Protein 8B8O (pdb70)

Foldseek 3Di:
DQKDKWQQPPPQQQWAWAAALVRCDALVFIFTVGGHDPGSCVVRPNDRGWGWQAKLPHGRRHGGPVRVVVSVVPSVSIMIMTGDD/DPKDKFQQDPPPDAFWAKDFALVDQDDVVDVDHRFIFIAGGDCPGSCVVRVNDGGWTWQAWQNHGGHRHGPVRVVVSCVPPGSRMIITDND/DPDDDDDDDD/DDDDDD

Secondary structure (DSSP, 8-state):
--EEEEE----S---EEEE--TTS---TTTT--S-EEEEEE-TTSHHHHTT--TT-EEEEETTEE-TTS-HHHHHHHHHS----EEEEE--/--EEEE--------EEEEE-SSS------EEEEEE-SSSHHHHTTPPTT-EEEEETTEE-TT--HHHHHHHHH------EEEE--/--S---EEE-/---EE-

InterPro domains:
  IPR001478 PDZ domain [PF00595] (730-811)
  IPR001478 PDZ domain [PF00595] (868-946)
  IPR001478 PDZ domain [PF00595] (1005-1089)
  IPR001478 PDZ domain [PF00595] (1103-1188)
  IPR001478 PDZ domain [PS50106] (728-815)
  IPR001478 PDZ domain [PS50106] (862-950)
  IPR001478 PDZ domain [PS50106] (1004-1093)
  IPR001478 PDZ domain [PS50106] (1100-1188)
  IPR001478 PDZ domain [SM00228] (736-815)
  IPR001478 PDZ domain [SM00228] (870-950)
  IPR001478 PDZ domain [SM00228] (1012-1093)
  IPR001478 PDZ domain [SM00228] (1109-1192)
  IPR001611 Leucine-rich repeat [PF13855] (36-94)
  IPR001611 Leucine-rich repeat [PF13855] (128-186)
  IPR001611 Leucine-rich repeat [PS51450] (60-81)
  IPR001611 Leucine-rich repeat [PS51450] (152-174)
  IPR001611 Leucine-rich repeat [PS51450] (198-219)
  IPR003591 Leucine-rich repeat, typical subtype [SM00369] (58-80)
  IPR003591 Leucine-rich repeat, typical subtype [SM00369] (81-104)
  IPR003591 Leucine-rich repeat, typical subtype [SM00369] (127-149)

Sequence (192 aa):
GSVEEIRLPRAPLGLSIVGGSDHSSHPPGVFISKVLPRGLAARSGLRVGDRILAVNGQDVRDATHQEAVSALLRPCELSLLVRRDGSVEEIRLPAGGPLGLSIVGGSDHSSHPFGVQEPGVFISKVLPRGLAARSGLRVGDRILAVNGQDVRDATHQEAVSALLRPCELSLLVRRDTSRQATESTVATESTV

B-factor: mean 100.66, std 25.25, range [50.41, 242.59]

GO terms:
  GO:0035591 signaling adaptor activity (F, IDA)
  GO:0042734 presynaptic membrane (C, IDA)
  GO:0045211 postsynaptic membrane (C, IDA)
  GO:0005886 plasma membrane (C, IDA)
  GO:0005911 cell-cell junction (C, IDA)
  GO:0005912 adherens junction (C, IDA)
  GO:0031252 cell leading edge (C, IDA)
  GO:0045930 negative regulation of mitotic cell cycle (P, IDA)
  GO:0008283 cell population proliferation (P, IDA)
  GO:0070161 anchoring junction (C, EXP)
  GO:0098609 cell-cell adhesion (P, IGI)
  GO:0001843 neural tube closure (P, IMP)
  GO:0001921 positive regulation of receptor recycling (P, IMP)
  GO:0035089 establishment of apical/basal cell polarity (P, IMP)
  GO:0043065 positive regulation of apoptotic process (P, IMP)
  GO:0016477 cell migration (P, IMP)
  GO:0030859 polarized epithelial cell differentiation (P, IMP)
  GO:0050918 positive chemotaxis (P, IMP)
  GO:0060561 apoptotic process involved in morphogenesis (P, IMP)
  GO:0090630 activation of GTPase activity (P, IMP)

Structure (mmCIF, N/CA/C/O backbone):
data_8B8O
#
_entry.id   8B8O
#
_cell.length_a   64.091
_cell.length_b   90.992
_cell.length_c   36.356
_cell.angle_alpha   90.000
_cell.angle_beta   91.930
_cell.angle_gamma   90.000
#
_symmetry.space_group_name_H-M   'C 1 2 1'
#
loop_
_entity.id
_entity.type
_entity.pdbx_description
1 polymer 'Protein scribble homolog'
2 polymer 'Protein E6'
3 non-polymer 1,2-ETHANEDIOL
4 water water
#
loop_
_atom_site.group_PDB
_atom_site.id
_atom_site.type_symbol
_atom_site.label_atom_id
_atom_site.label_alt_id
_atom_site.label_comp_id
_atom_site.label_asym_id
_atom_site.label_entity_id
_atom_site.label_seq_id
_atom_site.pdbx_PDB_ins_code
_atom_site.Cartn_x
_atom_site.Cartn_y
_atom_site.Cartn_z
_atom_site.occupancy
_atom_site.B_iso_or_equiv
_atom_site.auth_seq_id
_atom_site.auth_comp_id
_atom_site.auth_asym_id
_atom_site.auth_atom_id
_atom_site.pdbx_PDB_model_num
ATOM 1 N N . GLY A 1 4 ? 33.17997 -24.47398 14.80822 1.000 102.68550 1000 GLY B N 1
ATOM 2 C CA . GLY A 1 4 ? 34.32678 -24.24504 13.94850 1.000 97.51942 1000 GLY B CA 1
ATOM 3 C C . GLY A 1 4 ? 34.22257 -22.95520 13.15895 1.000 97.10653 1000 GLY B C 1
ATOM 4 O O . GLY A 1 4 ? 33.26601 -22.19403 13.32015 1.000 90.54702 1000 GLY B O 1
ATOM 8 N N . SER A 1 5 ? 35.22106 -22.70288 12.30742 1.000 86.60072 1001 SER B N 1
ATOM 9 C CA . SER A 1 5 ? 35.17419 -21.53256 11.43743 1.000 84.92038 1001 SER B CA 1
ATOM 10 C C . SER A 1 5 ? 33.84623 -21.45489 10.69781 1.000 72.25441 1001 SER B C 1
ATOM 11 O O . SER A 1 5 ? 33.39474 -20.36273 10.33515 1.000 85.21745 1001 SER B O 1
ATOM 19 N N . VAL A 1 6 ? 33.21077 -22.59978 10.46822 1.000 69.63311 1002 VAL B N 1
ATOM 20 C CA . VAL A 1 6 ? 31.88562 -22.67937 9.86594 1.000 77.12299 1002 VAL B CA 1
ATOM 21 C C . VAL A 1 6 ? 31.12199 -23.78557 10.58021 1.000 78.50475 1002 VAL B C 1
ATOM 22 O O . VAL A 1 6 ? 31.66670 -24.86661 10.82686 1.000 75.06377 1002 VAL B O 1
ATOM 35 N N . GLU A 1 7 ? 29.86258 -23.51646 10.91947 1.000 75.49784 1003 GLU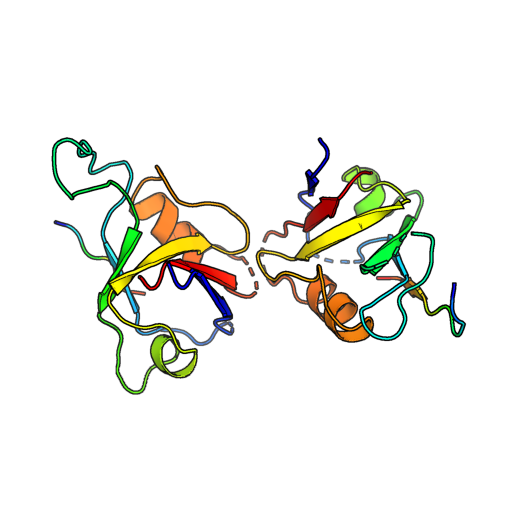 B N 1
ATOM 36 C CA . GLU A 1 7 ? 29.08162 -24.43739 11.73147 1.000 80.03983 1003 GLU B CA 1
ATOM 37 C C . GLU A 1 7 ? 27.65614 -24.51083 11.20613 1.000 78.20296 1003 GLU B C 1
ATOM 38 O O . GLU A 1 7 ? 27.20844 -23.65750 10.43582 1.000 66.71624 1003 GLU B O 1
ATOM 50 N N . GLU A 1 8 ? 26.94254 -25.54377 11.65206 1.000 74.50577 1004 GLU B N 1
ATOM 51 C CA . GLU A 1 8 ? 25.55142 -25.77249 11.29106 1.000 66.61222 1004 GLU B CA 1
ATOM 52 C C . GLU A 1 8 ? 24.66585 -25.64092 12.52247 1.000 65.31698 1004 GLU B C 1
ATOM 53 O O . GLU A 1 8 ? 25.00705 -26.13341 13.60272 1.000 67.42669 1004 GLU B O 1
ATOM 65 N N . ILE A 1 9 ? 23.52735 -24.97599 12.34983 1.000 68.13300 1005 ILE B N 1
ATOM 66 C CA . ILE A 1 9 ? 22.54229 -24.78754 13.40623 1.000 73.55569 1005 ILE B CA 1
ATOM 67 C C . ILE A 1 9 ? 21.20959 -25.32591 12.90624 1.000 76.45989 1005 ILE B C 1
ATOM 68 O O . ILE A 1 9 ? 20.76360 -24.97066 11.80848 1.000 73.60773 1005 ILE B O 1
ATOM 84 N N . ARG A 1 10 ? 20.57497 -26.17347 13.71312 1.000 87.14714 1006 ARG B N 1
ATOM 85 C CA . ARG A 1 10 ? 19.32109 -26.82915 13.34523 1.000 83.00034 1006 ARG B CA 1
ATOM 86 C C . ARG A 1 10 ? 18.19985 -26.10780 14.08408 1.000 83.73837 1006 ARG B C 1
ATOM 87 O O . ARG A 1 10 ? 17.87182 -26.43233 15.22660 1.000 83.46632 1006 ARG B O 1
ATOM 108 N N . LEU A 1 11 ? 17.62117 -25.10856 13.43242 1.000 91.66111 1007 LEU B N 1
ATOM 109 C CA . LEU A 1 11 ? 16.48665 -24.41215 14.02443 1.000 84.67456 1007 LEU B CA 1
ATOM 110 C C . LEU A 1 11 ? 15.21106 -25.22625 13.83837 1.000 86.47669 1007 LEU B C 1
ATOM 111 O O . LEU A 1 11 ? 14.95969 -25.72723 12.73381 1.000 90.70196 1007 LEU B O 1
ATOM 127 N N . PRO A 1 12 ? 14.38268 -25.38197 14.87265 1.000 92.28954 1008 PRO B N 1
ATOM 128 C CA . PRO A 1 12 ? 13.08755 -26.07159 14.66815 1.000 89.08594 1008 PRO B CA 1
ATOM 129 C C . PRO A 1 12 ? 12.05154 -25.17483 13.99090 1.000 95.01756 1008 PRO B C 1
ATOM 130 O O . PRO A 1 12 ? 11.16900 -24.57894 14.60924 1.000 102.70005 1008 PRO B O 1
ATOM 141 N N . ARG A 1 13 ? 12.16050 -25.07165 12.66858 1.000 84.92132 1009 ARG B N 1
ATOM 142 C CA . ARG A 1 13 ? 11.24971 -24.22918 11.90355 1.000 85.90297 1009 ARG B CA 1
ATOM 143 C C . ARG A 1 13 ? 9.81293 -24.70869 12.06271 1.000 99.21687 1009 ARG B C 1
ATOM 144 O O . ARG A 1 13 ? 9.50387 -25.87577 11.80653 1.000 109.98488 1009 ARG B O 1
ATOM 165 N N . ALA A 1 14 ? 8.93527 -23.79407 12.47029 1.000 89.66273 1010 ALA B N 1
ATOM 166 C CA . ALA A 1 14 ? 7.50047 -24.05881 12.57425 1.000 100.95282 1010 ALA B CA 1
ATOM 167 C C . ALA A 1 14 ? 6.80854 -22.90279 13.29442 1.000 115.68987 1010 ALA B C 1
ATOM 168 O O . ALA A 1 14 ? 5.99180 -22.18913 12.71140 1.000 107.68040 1010 ALA B O 1
ATOM 175 N N . PRO A 1 17 ? 8.11617 -17.97480 14.33933 1.000 82.31318 1013 PRO B N 1
ATOM 176 C CA . PRO A 1 17 ? 9.10497 -16.93563 14.64708 1.000 84.65504 1013 PRO B CA 1
ATOM 177 C C . PRO A 1 17 ? 10.49054 -17.50386 14.92029 1.000 88.28253 1013 PRO B C 1
ATOM 178 O O . PRO A 1 17 ? 10.61221 -18.58915 15.48920 1.000 106.15808 1013 PRO B O 1
ATOM 189 N N . LEU A 1 18 ? 11.52562 -16.77037 14.50623 1.000 84.08078 1014 LEU B N 1
ATOM 190 C CA . LEU A 1 18 ? 12.90061 -17.21520 14.66706 1.000 79.81504 1014 LEU B CA 1
ATOM 191 C C . LEU A 1 18 ? 13.65624 -16.49286 15.77371 1.000 84.72210 1014 LEU B C 1
ATOM 192 O O . LEU A 1 18 ? 14.67502 -17.01387 16.23699 1.000 87.58286 1014 LEU B O 1
ATOM 208 N N . GLY A 1 19 ? 13.20258 -15.31279 16.19486 1.000 88.05285 1015 GLY B N 1
ATOM 209 C CA . GLY A 1 19 ? 13.82826 -14.60380 17.29640 1.000 81.94836 1015 GLY B CA 1
ATOM 210 C C . GLY A 1 19 ? 15.26805 -14.22713 17.02032 1.000 83.92625 1015 GLY B C 1
ATOM 211 O O . GLY A 1 19 ? 16.14816 -14.43890 17.86170 1.000 81.43139 1015 GLY B O 1
ATOM 215 N N . LEU A 1 20 ? 15.51993 -13.66355 15.84293 1.000 78.02123 1016 LEU B N 1
ATOM 216 C CA . LEU A 1 20 ? 16.85765 -13.22895 15.47611 1.000 75.21638 1016 LEU B CA 1
ATOM 217 C C . LEU A 1 20 ? 16.75812 -12.02326 14.55595 1.000 79.87834 1016 LEU B C 1
ATOM 218 O O . LEU A 1 20 ? 15.72749 -11.78045 13.92209 1.000 68.79053 1016 LEU B O 1
ATOM 234 N N . SER A 1 21 ? 17.85254 -11.27000 14.48680 1.000 78.10171 1017 SER B N 1
ATOM 235 C CA . SER A 1 21 ? 17.94322 -10.10312 13.62367 1.000 78.53306 1017 SER B CA 1
ATOM 236 C C . SER A 1 21 ? 19.23125 -10.18518 12.82127 1.000 67.58456 1017 SER B C 1
ATOM 237 O O . SER A 1 21 ? 20.27512 -10.59749 13.33833 1.000 57.59089 1017 SER B O 1
ATOM 245 N N . ILE A 1 22 ? 19.14999 -9.77321 11.56070 1.000 71.01357 1018 ILE B N 1
ATOM 246 C CA . ILE A 1 22 ? 20.26276 -9.85960 10.62910 1.000 83.81655 1018 ILE B CA 1
ATOM 247 C C . ILE A 1 22 ? 20.53002 -8.47975 10.04843 1.000 80.94817 1018 ILE B C 1
ATOM 248 O O . ILE A 1 22 ? 19.63232 -7.63643 9.95923 1.000 74.34741 1018 ILE B O 1
ATOM 264 N N . VAL A 1 23 ? 21.77682 -8.26002 9.63918 1.000 81.37279 1019 VAL B N 1
ATOM 265 C CA . VAL A 1 23 ? 22.20804 -6.98854 9.06676 1.000 84.24518 1019 VAL B CA 1
ATOM 266 C C . VAL A 1 23 ? 23.28016 -7.28447 8.02872 1.000 86.61306 1019 VAL B C 1
ATOM 267 O O . VAL A 1 23 ? 24.15348 -8.12945 8.24735 1.000 92.28640 1019 VAL B O 1
ATOM 280 N N . GLY A 1 24 ? 23.21220 -6.59072 6.89955 1.000 85.53660 1020 GLY B N 1
ATOM 281 C CA . GLY A 1 24 ? 24.19719 -6.72781 5.84749 1.000 96.64425 1020 GLY B CA 1
ATOM 282 C C . GLY A 1 24 ? 23.57299 -7.21285 4.55656 1.000 104.83481 1020 GLY B C 1
ATOM 283 O O . GLY A 1 24 ? 22.35087 -7.32269 4.42043 1.000 104.00114 1020 GLY B O 1
ATOM 287 N N . GLY A 1 25 ? 24.43316 -7.48858 3.59440 1.000 105.13478 1021 GLY B N 1
ATOM 288 C CA . GLY A 1 25 ? 24.00295 -7.95719 2.29255 1.000 105.61787 1021 GLY B CA 1
ATOM 289 C C . GLY A 1 25 ? 25.02365 -7.57874 1.24108 1.000 107.80271 1021 GLY B C 1
ATOM 290 O O . GLY A 1 25 ? 26.00079 -6.88522 1.50746 1.000 105.69457 1021 GLY B O 1
ATOM 294 N N . SER A 1 26 ? 24.76926 -8.05404 0.02148 1.000 104.78242 1022 SER B N 1
ATOM 295 C CA . SER A 1 26 ? 25.68959 -7.76223 -1.06962 1.000 102.18326 1022 SER B CA 1
ATOM 296 C C . SER A 1 26 ? 25.63982 -6.29381 -1.46491 1.000 113.77062 1022 SER B C 1
ATOM 297 O O . SER A 1 26 ? 26.66510 -5.72472 -1.85727 1.000 115.46596 1022 SER B O 1
ATOM 305 N N . ASP A 1 27 ? 24.46661 -5.66827 -1.37431 1.000 112.77190 1023 ASP B N 1
ATOM 306 C CA . ASP A 1 27 ? 24.32106 -4.24571 -1.65261 1.000 105.34074 1023 ASP B CA 1
ATOM 307 C C . ASP A 1 27 ? 24.39629 -3.37014 -0.40898 1.000 116.37396 1023 ASP B C 1
ATOM 308 O O . ASP A 1 27 ? 24.84355 -2.22188 -0.50349 1.000 114.83646 1023 ASP B O 1
ATOM 317 N N . HIS A 1 28 ? 23.96955 -3.87647 0.74852 1.000 120.59441 1024 HIS B N 1
ATOM 318 C CA . HIS A 1 28 ? 24.03258 -3.14621 2.00965 1.000 113.61843 1024 HIS B CA 1
ATOM 319 C C . HIS A 1 28 ? 25.03875 -3.76026 2.97797 1.000 121.33113 1024 HIS B C 1
ATOM 320 O O . HIS A 1 28 ? 24.80223 -3.81222 4.18727 1.000 118.18146 1024 HIS B O 1
ATOM 334 N N . SER A 1 29 ? 26.19654 -4.17871 2.47221 1.000 123.36219 1025 SER B N 1
ATOM 335 C CA . SER A 1 29 ? 27.16180 -4.86226 3.32226 1.000 117.35907 1025 SER B CA 1
ATOM 336 C C . SER A 1 29 ? 27.63411 -3.89320 4.39743 1.000 124.46917 1025 SER B C 1
ATOM 337 O O . SER A 1 29 ? 28.18318 -2.82934 4.09412 1.000 129.37535 1025 SER B O 1
ATOM 345 N N . SER A 1 30 ? 27.40100 -4.25900 5.65244 1.000 118.39897 1026 SER B N 1
ATOM 346 C CA . SER A 1 30 ? 27.76526 -3.45627 6.80728 1.000 112.61509 1026 SER B CA 1
ATOM 347 C C . SER A 1 30 ? 28.49725 -4.33036 7.81472 1.000 99.13337 1026 SER B C 1
ATOM 348 O O . SER A 1 30 ? 28.63511 -5.54417 7.64412 1.000 97.70608 1026 SER B O 1
ATOM 356 N N . HIS A 1 31 ? 28.96406 -3.69693 8.88056 1.000 118.26600 1027 HIS B N 1
ATOM 357 C CA . HIS A 1 31 ? 29.70496 -4.39062 9.91693 1.000 126.35933 1027 HIS B CA 1
ATOM 358 C C . HIS A 1 31 ? 28.74010 -5.11057 10.85031 1.000 118.14909 1027 HIS B C 1
ATOM 359 O O . HIS A 1 31 ? 27.57107 -4.73518 10.96341 1.000 120.40240 1027 HIS B O 1
ATOM 373 N N . PRO A 1 32 ? 29.20272 -6.17308 11.53285 1.000 124.42080 1028 PRO B N 1
ATOM 374 C CA . PRO A 1 32 ? 28.30652 -6.87613 12.45863 1.000 125.82503 1028 PRO B CA 1
ATOM 375 C C . PRO A 1 32 ? 28.13744 -6.14941 13.79030 1.000 140.46973 1028 PRO B C 1
ATOM 376 O O . PRO A 1 32 ? 29.13348 -5.82082 14.43360 1.000 143.53704 1028 PRO B O 1
ATOM 387 N N . PRO A 1 38 ? 32.07119 -9.65388 3.83075 1.000 92.20215 1034 PRO B N 1
ATOM 388 C CA . PRO A 1 38 ? 30.96118 -8.86721 3.27781 1.000 114.24004 1034 PRO B CA 1
ATOM 389 C C . PRO A 1 38 ? 29.73869 -9.72641 2.98163 1.000 111.07181 1034 PRO B C 1
ATOM 390 O O . PRO A 1 38 ? 29.26949 -9.81374 1.84573 1.000 105.28576 1034 PRO B O 1
ATOM 401 N N . GLY A 1 39 ? 29.23197 -10.36521 4.03777 1.000 110.08963 1035 GLY B N 1
ATOM 402 C CA . GLY A 1 39 ? 28.04515 -11.16043 3.99535 1.000 109.43273 1035 GLY B CA 1
ATOM 403 C C . GLY A 1 39 ? 26.89649 -10.54444 4.75914 1.000 104.86338 1035 GLY B C 1
ATOM 404 O O . GLY A 1 39 ? 26.89940 -9.34291 5.09252 1.000 93.95246 1035 GLY B O 1
ATOM 408 N N . VAL A 1 40 ? 25.88707 -11.35426 5.03340 1.000 104.65252 1036 VAL B N 1
ATOM 409 C CA . VAL A 1 40 ? 24.72127 -10.94338 5.79654 1.000 95.36019 1036 VAL B CA 1
ATOM 410 C C . VAL A 1 40 ? 24.94885 -11.48802 7.19978 1.000 84.52188 1036 VAL B C 1
ATOM 411 O O . VAL A 1 40 ? 25.04927 -12.70739 7.38654 1.000 68.59747 1036 VAL B O 1
ATOM 424 N N . PHE A 1 41 ? 25.02607 -10.59747 8.18653 1.000 87.87141 1037 PHE B N 1
ATOM 425 C CA . PHE A 1 41 ? 25.46913 -10.95760 9.52366 1.000 80.12030 1037 PHE B CA 1
ATOM 426 C C . PHE A 1 41 ? 24.33315 -10.90064 10.53465 1.000 71.17241 1037 PHE B C 1
ATOM 427 O O . PHE A 1 41 ? 23.39612 -10.10971 10.40269 1.000 77.62466 1037 PHE B O 1
ATOM 444 N N . ILE A 1 42 ? 24.43991 -11.75095 11.55570 1.000 71.32121 1038 ILE B N 1
ATOM 445 C CA . ILE A 1 42 ? 23.48702 -11.74752 12.65950 1.000 71.29176 1038 ILE B CA 1
ATOM 446 C C . ILE A 1 42 ? 23.78005 -10.53664 13.53526 1.000 62.78806 1038 ILE B C 1
ATOM 447 O O . ILE A 1 42 ? 24.88812 -10.39350 14.06501 1.000 61.79244 1038 ILE B O 1
ATOM 463 N N . SER A 1 43 ? 22.78544 -9.66520 13.70112 1.000 75.09297 1039 SER B N 1
ATOM 464 C CA . SER A 1 43 ? 22.94877 -8.44801 14.48911 1.000 69.35904 1039 SER B CA 1
ATOM 465 C C . SER A 1 43 ? 22.44336 -8.59431 15.91600 1.000 69.72338 1039 SER B C 1
ATOM 466 O O . SER A 1 43 ? 23.11864 -8.16278 16.85583 1.000 61.97376 1039 SER B O 1
ATOM 474 N N . LYS A 1 44 ? 21.27038 -9.20024 16.09426 1.000 61.96165 1040 LYS B N 1
ATOM 475 C CA . LYS A 1 44 ? 20.67192 -9.38347 17.40547 1.000 70.83648 1040 LYS B CA 1
ATOM 476 C C . LYS A 1 44 ? 20.03922 -10.76518 17.47858 1.000 66.89442 1040 LYS B C 1
ATOM 477 O O . LYS A 1 44 ? 19.72161 -11.38007 16.45687 1.000 63.32022 1040 LYS B O 1
ATOM 496 N N . VAL A 1 45 ? 19.84669 -11.24321 18.70769 1.000 74.03296 1041 VAL B N 1
ATOM 497 C CA . VAL A 1 45 ? 19.17750 -12.51545 18.95898 1.000 75.48401 1041 VAL B CA 1
ATOM 498 C C . VAL A 1 45 ? 18.32399 -12.34772 20.20904 1.000 72.91469 1041 VAL B C 1
ATOM 499 O O . VAL A 1 45 ? 18.85600 -12.12787 21.30315 1.000 74.59997 1041 VAL B O 1
ATOM 512 N N . LEU A 1 46 ? 17.00482 -12.46421 20.04997 1.000 74.29481 1042 LEU B N 1
ATOM 513 C CA . LEU A 1 46 ? 16.05423 -12.34049 21.14721 1.000 68.04951 1042 LEU B CA 1
ATOM 514 C C . LEU A 1 46 ? 16.41473 -13.26563 22.30133 1.000 73.44522 1042 LEU B C 1
ATOM 515 O O . LEU A 1 46 ? 17.04306 -14.31075 22.09442 1.000 85.34488 1042 LEU B O 1
ATOM 531 N N . PRO A 1 47 ? 16.03926 -12.90618 23.53160 1.000 92.21233 1043 PRO B N 1
ATOM 532 C CA . PRO A 1 47 ? 16.46741 -13.71441 24.68735 1.000 86.31572 1043 PRO B CA 1
ATOM 533 C C . PRO A 1 47 ? 15.90502 -15.12303 24.67566 1.000 75.09326 1043 PRO B C 1
ATOM 534 O O . PRO A 1 47 ? 16.66649 -16.09318 24.78049 1.000 92.75571 1043 PRO B O 1
ATOM 545 N N . ARG A 1 48 ? 14.58800 -15.26630 24.55554 1.000 79.23435 1044 ARG B N 1
ATOM 546 C CA . ARG A 1 48 ? 13.95280 -16.57484 24.52166 1.000 89.62737 1044 ARG B CA 1
ATOM 547 C C . ARG A 1 48 ? 13.69628 -17.06259 23.10456 1.000 92.12083 1044 ARG B C 1
ATOM 548 O O . ARG A 1 48 ? 13.12906 -18.14554 22.93074 1.000 70.85806 1044 ARG B O 1
ATOM 569 N N . GLY A 1 49 ? 14.11270 -16.30284 22.09416 1.000 95.91988 1045 GLY B N 1
ATOM 570 C CA . GLY A 1 49 ? 13.80601 -16.68513 20.73040 1.000 86.40896 1045 GLY B CA 1
ATOM 571 C C . GLY A 1 49 ? 14.35666 -18.05516 20.39717 1.000 88.11880 1045 GLY B C 1
ATOM 572 O O . GLY A 1 49 ? 15.32904 -18.52802 20.99122 1.000 85.33801 1045 GLY B O 1
ATOM 576 N N . LEU A 1 50 ? 13.70536 -18.71142 19.43625 1.000 90.68604 1046 LEU B N 1
ATOM 577 C CA . LEU A 1 50 ? 14.16471 -20.02173 18.99368 1.000 69.72091 1046 LEU B CA 1
ATOM 578 C C . LEU A 1 50 ? 15.64284 -19.97703 18.62950 1.000 73.30355 1046 LEU B C 1
ATOM 579 O O . LEU A 1 50 ? 16.40112 -20.90063 18.94576 1.000 91.43248 1046 LEU B O 1
ATOM 595 N N . ALA A 1 51 ? 16.06816 -18.90111 17.96417 1.000 85.33699 1047 ALA B N 1
ATOM 596 C CA . ALA A 1 51 ? 17.45947 -18.77882 17.54242 1.000 80.52388 1047 ALA B CA 1
ATOM 597 C C . ALA A 1 51 ? 18.41429 -18.83883 18.72738 1.000 71.08994 1047 ALA B C 1
ATOM 598 O O . ALA A 1 51 ? 19.49493 -19.43223 18.62989 1.000 73.16948 1047 ALA B O 1
ATOM 605 N N . ALA A 1 52 ? 18.04701 -18.21889 19.85020 1.000 64.11307 1048 ALA B N 1
ATOM 606 C CA . ALA A 1 52 ? 18.92829 -18.24746 21.01235 1.000 63.22471 1048 ALA B CA 1
ATOM 607 C C . ALA A 1 52 ? 19.00147 -19.64799 21.61078 1.000 65.54342 1048 ALA B C 1
ATOM 608 O O . ALA A 1 52 ? 20.08369 -20.10949 21.99310 1.000 66.13397 1048 ALA B O 1
ATOM 615 N N . ARG A 1 53 ? 17.86043 -20.33414 21.71668 1.000 82.70170 1049 ARG B N 1
ATOM 616 C CA . ARG A 1 53 ? 17.87922 -21.71401 22.18551 1.000 78.20221 1049 ARG B CA 1
ATOM 617 C C . ARG A 1 53 ? 18.74983 -22.60430 21.30804 1.000 69.43264 1049 ARG B C 1
ATOM 618 O O . ARG A 1 53 ? 19.38868 -23.53904 21.80828 1.000 73.53226 1049 ARG B O 1
ATOM 639 N N . SER A 1 54 ? 18.79302 -22.33186 20.00812 1.000 64.16715 1050 SER B N 1
ATOM 640 C CA . SER A 1 54 ? 19.52457 -23.16853 19.06869 1.000 68.99818 1050 SER B CA 1
ATOM 641 C C . SER A 1 54 ? 21.00675 -22.83098 18.97269 1.000 71.06536 1050 SER B C 1
ATOM 642 O O . SER A 1 54 ? 21.69780 -23.41252 18.12899 1.000 75.21499 1050 SER B O 1
ATOM 650 N N . GLY A 1 55 ? 21.51569 -21.92447 19.80060 1.000 73.69874 1051 GLY B N 1
ATOM 651 C CA . GLY A 1 55 ? 22.93790 -21.65438 19.82902 1.000 95.12767 1051 GLY B CA 1
ATOM 652 C C . GLY A 1 55 ? 23.44469 -20.65071 18.81859 1.000 75.45667 1051 GLY B C 1
ATOM 653 O O . GLY A 1 55 ? 24.66539 -20.49951 18.68388 1.000 76.57378 1051 GLY B O 1
ATOM 657 N N . LEU A 1 56 ? 22.55967 -19.96739 18.09903 1.000 88.96279 1052 LEU B N 1
ATOM 658 C CA . LEU A 1 56 ? 22.98804 -18.99332 17.09998 1.000 98.09416 1052 LEU B CA 1
ATOM 659 C C . LEU A 1 56 ? 23.53564 -17.75495 17.80591 1.000 72.93399 1052 LEU B C 1
ATOM 660 O O . LEU A 1 56 ? 22.84780 -17.15212 18.63625 1.000 75.08277 1052 LEU B O 1
ATOM 676 N N . ARG A 1 57 ? 24.76947 -17.37650 17.47778 1.000 73.63300 1053 ARG B N 1
ATOM 677 C CA . ARG A 1 57 ? 25.47723 -16.31824 18.17932 1.000 69.12545 1053 ARG B CA 1
ATOM 678 C C . ARG A 1 57 ? 25.49107 -15.02996 17.36652 1.000 68.57628 1053 ARG B C 1
ATOM 679 O O . ARG A 1 57 ? 25.44432 -15.04789 16.13439 1.000 69.03011 1053 ARG B O 1
ATOM 700 N N . VAL A 1 58 ? 25.55853 -13.90314 18.07747 1.000 80.93399 1054 VAL B N 1
ATOM 701 C CA . VAL A 1 58 ? 25.71301 -12.61651 17.41609 1.000 68.66143 1054 VAL B CA 1
ATOM 702 C C . VAL A 1 58 ? 27.07410 -12.57009 16.73208 1.000 67.65516 1054 VAL B C 1
ATOM 703 O O . VAL A 1 58 ? 28.06455 -13.13122 17.22159 1.000 79.81780 1054 VAL B O 1
ATOM 716 N N . GLY A 1 59 ? 27.12759 -11.89720 15.58668 1.000 54.27962 1055 GLY B N 1
ATOM 717 C CA . GLY A 1 59 ? 28.33749 -11.82779 14.80318 1.000 60.84008 1055 GLY B CA 1
ATOM 718 C C . GLY A 1 59 ? 28.50954 -12.96418 13.82133 1.000 79.26945 1055 GLY B C 1
ATOM 719 O O . GLY A 1 59 ? 29.36797 -12.87378 12.93351 1.000 85.43987 1055 GLY B O 1
ATOM 723 N N . ASP A 1 60 ? 27.73237 -14.03436 13.95932 1.000 88.18106 1056 ASP B N 1
ATOM 724 C CA . ASP A 1 60 ? 27.79170 -15.13613 13.01074 1.000 76.86970 1056 ASP B CA 1
ATOM 725 C C . ASP A 1 60 ? 27.30563 -14.65809 11.65071 1.000 61.78512 1056 ASP B C 1
ATOM 726 O O . ASP A 1 60 ? 26.21870 -14.08314 11.54235 1.000 66.31503 1056 ASP B O 1
ATOM 735 N N . ARG A 1 61 ? 28.10068 -14.88900 10.60833 1.000 65.88971 1057 ARG B N 1
ATOM 736 C CA . ARG A 1 61 ? 27.67792 -14.55244 9.25354 1.000 77.33119 1057 ARG B CA 1
ATOM 737 C C . ARG A 1 61 ? 26.92018 -15.73784 8.67705 1.000 75.43442 1057 ARG B C 1
ATOM 738 O O . ARG A 1 61 ? 27.49916 -16.80739 8.45506 1.000 79.09293 1057 ARG B O 1
ATOM 759 N N . ILE A 1 62 ? 25.62645 -15.54626 8.43157 1.000 58.90052 1058 ILE B N 1
ATOM 760 C CA . ILE A 1 62 ? 24.84002 -16.58784 7.79473 1.000 50.75303 1058 ILE B CA 1
ATOM 761 C C . ILE A 1 62 ? 25.45859 -16.90783 6.44391 1.000 85.45897 1058 ILE B C 1
ATOM 762 O O . ILE A 1 62 ? 25.70116 -16.01350 5.62231 1.000 72.72832 1058 ILE B O 1
ATOM 778 N N . LEU A 1 63 ? 25.71207 -18.19305 6.20503 1.000 100.98933 1059 LEU B N 1
ATOM 779 C CA . LEU A 1 63 ? 26.28077 -18.65156 4.94580 1.000 75.21932 1059 LEU B CA 1
ATOM 780 C C . LEU A 1 63 ? 25.24933 -19.26463 4.01186 1.000 65.29261 1059 LEU B C 1
ATOM 781 O O . LEU A 1 63 ? 25.26284 -18.97519 2.81326 1.000 73.03093 1059 LEU B O 1
ATOM 797 N N . ALA A 1 64 ? 24.34641 -20.09361 4.52875 1.000 82.42619 1060 ALA B N 1
ATOM 798 C CA . ALA A 1 64 ? 23.37233 -20.77041 3.68541 1.000 82.37069 1060 ALA B CA 1
ATOM 799 C C . ALA A 1 64 ? 22.12668 -21.08406 4.49899 1.000 70.56460 1060 ALA B C 1
ATOM 800 O O . ALA A 1 64 ? 22.17439 -21.19937 5.72646 1.000 63.46101 1060 ALA B O 1
ATOM 807 N N . VAL A 1 65 ? 21.00528 -21.22095 3.79456 1.000 55.43637 1061 VAL B N 1
ATOM 808 C CA . VAL A 1 65 ? 19.71087 -21.50643 4.40422 1.000 64.90933 1061 VAL B CA 1
ATOM 809 C C . VAL A 1 65 ? 19.17508 -22.75277 3.70935 1.000 62.60532 1061 VAL B C 1
ATOM 810 O O . VAL A 1 65 ? 18.67319 -22.67156 2.58260 1.000 54.20708 1061 VAL B O 1
ATOM 823 N N . ASN A 1 66 ? 19.26810 -23.90817 4.37786 1.000 71.54641 1062 ASN B N 1
ATOM 824 C CA . ASN A 1 66 ? 18.75675 -25.16311 3.82040 1.000 72.47297 1062 ASN B CA 1
ATOM 825 C C . ASN A 1 66 ? 19.34017 -25.43711 2.43758 1.000 66.41992 1062 ASN B C 1
ATOM 826 O O . ASN A 1 66 ? 18.64130 -25.85313 1.51120 1.000 67.87088 1062 ASN B O 1
ATOM 837 N N . GLY A 1 67 ? 20.64141 -25.20099 2.29860 1.000 51.88074 1063 GLY B N 1
ATOM 838 C CA . GLY A 1 67 ? 21.35208 -25.47312 1.07616 1.000 51.39639 1063 GLY B CA 1
ATOM 839 C C . GLY A 1 67 ? 21.49777 -24.28965 0.14528 1.000 54.68793 1063 GLY B C 1
ATOM 840 O O . GLY A 1 67 ? 22.38497 -24.30697 -0.71577 1.000 50.41088 1063 GLY B O 1
ATOM 844 N N . GLN A 1 68 ? 20.67020 -23.26048 0.29602 1.000 69.52728 1064 GLN B N 1
ATOM 845 C CA . GLN A 1 68 ? 20.73816 -22.09830 -0.57911 1.000 74.38061 1064 GLN B CA 1
ATOM 846 C C . GLN A 1 68 ? 21.76449 -21.13226 -0.00198 1.000 76.57935 1064 GLN B C 1
ATOM 847 O O . GLN A 1 68 ? 21.59006 -20.62181 1.11035 1.000 80.37084 1064 GLN B O 1
ATOM 861 N N . ASP A 1 69 ? 22.83210 -20.88958 -0.75663 1.000 72.18315 1065 ASP B N 1
ATOM 862 C CA . ASP A 1 69 ? 23.90916 -20.03861 -0.27566 1.000 81.58607 1065 ASP B CA 1
ATOM 863 C C . ASP A 1 69 ? 23.49096 -18.57320 -0.26822 1.000 88.40737 1065 ASP B C 1
ATOM 864 O O . ASP A 1 69 ? 22.79232 -18.10093 -1.16944 1.000 76.09655 1065 ASP B O 1
ATOM 873 N N . VAL A 1 70 ? 23.91471 -17.86095 0.77508 1.000 87.63146 1066 VAL B N 1
ATOM 874 C CA . VAL A 1 70 ? 23.63543 -16.43936 0.95125 1.000 86.55815 1066 VAL B CA 1
ATOM 875 C C . VAL A 1 70 ? 24.94479 -15.68480 1.15948 1.000 92.18164 1066 VAL B C 1
ATOM 876 O O . VAL A 1 70 ? 24.94020 -14.48317 1.45319 1.000 99.95552 1066 VAL B O 1
ATOM 889 N N . ARG A 1 71 ? 26.07293 -16.37780 1.00860 1.000 86.85040 1067 ARG B N 1
ATOM 890 C CA . ARG A 1 71 ? 27.38596 -15.76785 1.18334 1.000 99.14059 1067 ARG B CA 1
ATOM 891 C C . ARG A 1 71 ? 27.58036 -14.53112 0.31183 1.000 106.42769 1067 ARG B C 1
ATOM 892 O O . ARG A 1 71 ? 28.51493 -13.75965 0.53439 1.000 114.06981 1067 ARG B O 1
ATOM 913 N N . ASP A 1 72 ? 26.69903 -14.33138 -0.67611 1.000 97.77077 1068 ASP B N 1
ATOM 914 C CA . ASP A 1 72 ? 26.74506 -13.19392 -1.59645 1.000 105.64592 1068 ASP B CA 1
ATOM 915 C C . ASP A 1 72 ? 25.31909 -12.97568 -2.11397 1.000 105.85530 1068 ASP B C 1
ATOM 916 O O . ASP A 1 72 ? 25.01808 -13.14165 -3.29486 1.000 111.07730 1068 ASP B O 1
ATOM 925 N N . ALA A 1 73 ? 24.41960 -12.59638 -1.20394 1.000 97.81746 1069 ALA B N 1
ATOM 926 C CA . ALA A 1 73 ? 23.00980 -12.41381 -1.51281 1.000 97.43444 1069 ALA B CA 1
ATOM 927 C C . ALA A 1 73 ? 22.49416 -11.09082 -0.96879 1.000 110.42552 1069 ALA B C 1
ATOM 928 O O . ALA A 1 73 ? 22.93348 -10.62484 0.08897 1.000 106.70933 1069 ALA B O 1
ATOM 935 N N . THR A 1 74 ? 21.57507 -10.48351 -1.71627 1.000 103.66762 1070 THR B N 1
ATOM 936 C CA . THR A 1 74 ? 20.96136 -9.23052 -1.30366 1.000 93.44761 1070 THR B CA 1
ATOM 937 C C . THR A 1 74 ? 20.36565 -9.36919 0.08951 1.000 95.90392 1070 THR B C 1
ATOM 938 O O . THR A 1 74 ? 19.94041 -10.45253 0.50039 1.000 99.75521 1070 THR B O 1
ATOM 949 N N . HIS A 1 75 ? 20.34031 -8.25536 0.82321 1.000 94.41915 1071 HIS B N 1
ATOM 950 C CA . HIS A 1 75 ? 19.74698 -8.26280 2.15572 1.000 95.34281 1071 HIS B CA 1
ATOM 951 C C . HIS A 1 75 ? 18.37695 -8.93108 2.13751 1.000 90.70218 1071 HIS B C 1
ATOM 952 O O . HIS A 1 75 ? 18.11698 -9.86371 2.90451 1.000 90.99012 1071 HIS B O 1
ATOM 966 N N . GLN A 1 76 ? 17.49332 -8.48144 1.24465 1.000 100.60582 1072 GLN B N 1
ATOM 967 C CA . GLN A 1 76 ? 16.15970 -9.06948 1.16602 1.000 97.42881 1072 GLN B CA 1
ATOM 968 C C . GLN A 1 76 ? 16.20655 -10.49991 0.64388 1.000 104.75481 1072 GLN B C 1
ATOM 969 O O . GLN A 1 76 ? 15.40158 -11.33719 1.06746 1.000 109.82344 1072 GLN B O 1
ATOM 983 N N . GLU A 1 77 ? 17.12609 -10.79974 -0.27692 1.000 104.77859 1073 GLU B N 1
ATOM 984 C CA . GLU A 1 77 ? 17.26997 -12.17479 -0.74418 1.000 96.57597 1073 GLU B CA 1
ATOM 985 C C . GLU A 1 77 ? 17.59116 -13.11571 0.40992 1.000 88.04344 1073 GLU B C 1
ATOM 986 O O . GLU A 1 77 ? 17.09409 -14.24688 0.45702 1.000 93.92519 1073 GLU B O 1
ATOM 998 N N . ALA A 1 78 ? 18.40740 -12.65927 1.36177 1.000 83.75739 1074 ALA B N 1
ATOM 999 C CA . ALA A 1 78 ? 18.69768 -13.47740 2.53387 1.000 86.40020 1074 ALA B CA 1
ATOM 1000 C C . ALA A 1 78 ? 17.49598 -13.52958 3.46528 1.000 77.60235 1074 ALA B C 1
ATOM 1001 O O . ALA A 1 78 ? 17.17688 -14.58667 4.02020 1.000 88.86895 1074 ALA B O 1
ATOM 1008 N N . VAL A 1 79 ? 16.81729 -12.39650 3.64738 1.000 84.80013 1075 VAL B N 1
ATOM 1009 C CA . VAL A 1 79 ? 15.63752 -12.36976 4.50461 1.000 86.41717 1075 VAL B CA 1
ATOM 1010 C C . VAL A 1 79 ? 14.59843 -13.35839 3.99471 1.000 93.90639 1075 VAL B C 1
ATOM 1011 O O . VAL A 1 79 ? 13.96702 -14.07803 4.77870 1.000 95.44568 1075 VAL B O 1
ATOM 1024 N N . SER A 1 80 ? 14.39923 -13.40857 2.67513 1.000 93.69443 1076 SER B N 1
ATOM 1025 C CA . SER A 1 80 ? 13.44095 -14.35655 2.11770 1.000 93.50818 1076 SER B CA 1
ATOM 1026 C C . SER A 1 80 ? 13.92699 -15.79379 2.25551 1.000 84.79953 1076 SER B C 1
ATOM 1027 O O . SER A 1 80 ? 13.11232 -16.70620 2.43612 1.000 79.02691 1076 SER B O 1
ATOM 1035 N N . ALA A 1 81 ? 15.24063 -16.01599 2.17343 1.000 74.49845 1077 ALA B N 1
ATOM 1036 C CA . ALA A 1 81 ? 15.77745 -17.35740 2.37545 1.000 79.10063 1077 ALA B CA 1
ATOM 1037 C C . ALA A 1 81 ? 15.45838 -17.86291 3.77650 1.000 81.16340 1077 ALA B C 1
ATOM 1038 O O . ALA A 1 81 ? 14.90862 -18.95688 3.94872 1.000 84.77635 1077 ALA B O 1
ATOM 1045 N N . LEU A 1 82 ? 15.78369 -17.06356 4.79392 1.000 88.96407 1078 LEU B N 1
ATOM 1046 C CA . LEU A 1 82 ? 15.47230 -17.43151 6.16873 1.000 74.52369 1078 LEU B CA 1
ATOM 1047 C C . LEU A 1 82 ? 13.97570 -17.52457 6.42232 1.000 74.12522 1078 LEU B C 1
ATOM 1048 O O . LEU A 1 82 ? 13.56646 -18.11136 7.42904 1.000 70.90234 1078 LEU B O 1
ATOM 1064 N N . LEU A 1 83 ? 13.15043 -16.97099 5.53969 1.000 89.63454 1079 LEU B N 1
ATOM 1065 C CA . LEU A 1 83 ? 11.71099 -16.94474 5.74887 1.000 86.91032 1079 LEU B CA 1
ATOM 1066 C C . LEU A 1 83 ? 10.97649 -18.00568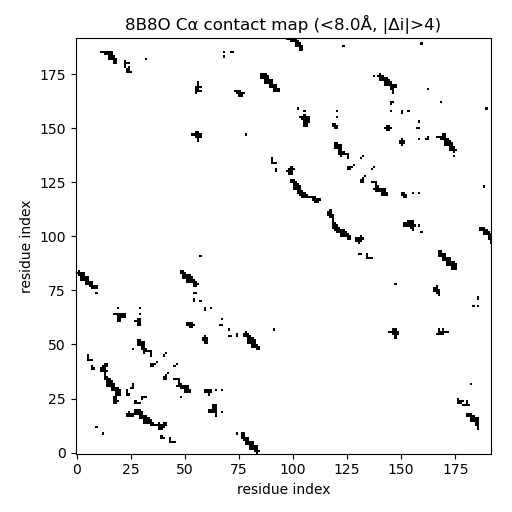 4.94014 1.000 93.81227 1079 LEU B C 1
ATOM 1067 O O . LEU A 1 83 ? 9.75058 -18.10789 5.05018 1.000 76.58863 1079 LEU B O 1
ATOM 1071 N N . ARG A 1 84 ? 11.69034 -18.80086 4.14110 1.000 94.67458 1080 ARG B N 1
ATOM 1072 C CA . ARG A 1 84 ? 11.06320 -19.85728 3.35672 1.000 86.31289 1080 ARG B CA 1
ATOM 1073 C C . ARG A 1 84 ? 11.95808 -21.09107 3.29672 1.000 87.16784 1080 ARG B C 1
ATOM 1074 O O . ARG A 1 84 ? 12.17912 -21.64505 2.21186 1.000 84.46863 1080 ARG B O 1
ATOM 1078 N N . PRO A 1 85 ? 12.49574 -21.55006 4.43243 1.000 84.35805 1081 PRO B N 1
ATOM 1079 C CA . PRO A 1 85 ? 13.33496 -22.75837 4.41421 1.000 89.91845 1081 PRO B CA 1
ATOM 1080 C C . PRO A 1 85 ? 12.57480 -24.03074 4.07600 1.000 98.77717 1081 PRO B C 1
ATOM 1081 O O . PRO A 1 85 ? 13.21446 -25.04946 3.78208 1.000 95.88117 1081 PRO B O 1
ATOM 1086 N N . CYS A 1 86 ? 11.24516 -24.00574 4.10740 1.000 101.95732 1082 CYS B N 1
ATOM 1087 C CA . CYS A 1 86 ? 10.43452 -25.17497 3.78628 1.000 88.96887 1082 CYS B CA 1
ATOM 1088 C C . CYS A 1 86 ? 10.67717 -26.30174 4.78893 1.000 95.55640 1082 CYS B C 1
ATOM 1089 O O . CYS A 1 86 ? 11.76445 -26.87701 4.84837 1.000 89.12897 1082 CYS B O 1
ATOM 1097 N N . GLU A 1 88 ? 11.75862 -28.93755 8.77638 1.000 92.55893 1084 GLU B N 1
A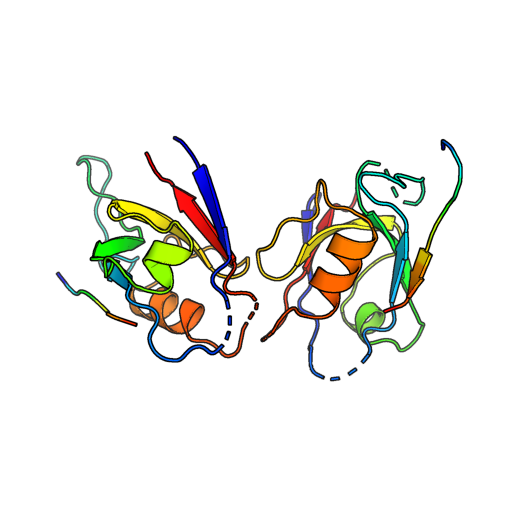TOM 1098 C CA . GLU A 1 88 ? 13.18443 -29.22792 8.65019 1.000 117.18732 1084 GLU B CA 1
ATOM 1099 C C . GLU A 1 88 ? 13.94175 -27.98814 8.18514 1.000 126.22683 1084 GLU B C 1
ATOM 1100 O O . GLU A 1 88 ? 13.74889 -27.52075 7.06181 1.000 128.79049 1084 GLU B O 1
ATOM 1112 N N . LEU A 1 89 ? 14.80427 -27.45899 9.05197 1.000 108.04096 1085 LEU B N 1
ATOM 1113 C CA . LEU A 1 89 ? 15.55046 -26.24242 8.76093 1.000 88.55543 1085 LEU B CA 1
ATOM 1114 C C . LEU A 1 89 ? 16.99300 -26.40906 9.21461 1.000 92.25773 1085 LEU B C 1
ATOM 1115 O O . LEU A 1 89 ? 17.26108 -27.02164 10.25224 1.000 107.73108 1085 LEU B O 1
ATOM 1131 N N . SER A 1 90 ? 17.91555 -25.85423 8.42830 1.000 72.40929 1086 SER B N 1
ATOM 1132 C CA . SER A 1 90 ? 19.33758 -25.88280 8.74359 1.000 63.07502 1086 SER B CA 1
ATOM 1133 C C . SER A 1 90 ? 19.99441 -24.61168 8.22837 1.000 80.34763 1086 SER B C 1
ATOM 1134 O O . SER A 1 90 ? 19.77873 -24.22812 7.07463 1.000 83.33683 1086 SER B O 1
ATOM 1142 N N . LEU A 1 91 ? 20.79009 -23.96442 9.07830 1.000 80.40739 1087 LEU B N 1
ATOM 1143 C CA . LEU A 1 91 ? 21.43997 -22.70020 8.75012 1.000 69.28609 1087 LEU B CA 1
ATOM 1144 C C . LEU A 1 91 ? 22.94239 -22.83568 8.95845 1.000 76.70903 1087 LEU B C 1
ATOM 1145 O O . LEU A 1 91 ? 23.39622 -23.12630 10.07074 1.000 81.63671 1087 LEU B O 1
ATOM 1161 N N . LEU A 1 92 ? 23.70417 -22.62600 7.88470 1.000 83.06179 1088 LEU B N 1
ATOM 1162 C CA . LEU A 1 92 ? 25.16136 -22.60208 7.93150 1.000 85.45692 1088 LEU B CA 1
ATOM 1163 C C . LEU A 1 92 ? 25.66063 -21.19388 8.24075 1.000 75.68757 1088 LEU B C 1
ATOM 1164 O O . LEU A 1 92 ? 25.19594 -20.21759 7.63939 1.000 71.07883 1088 LEU B O 1
ATOM 1180 N N . VAL A 1 93 ? 26.62038 -21.09559 9.16201 1.000 76.49391 1089 VAL B N 1
ATOM 1181 C CA . VAL A 1 93 ? 27.10272 -19.81646 9.66097 1.000 72.26044 1089 VAL B CA 1
ATOM 1182 C C . VAL A 1 93 ? 28.62303 -19.79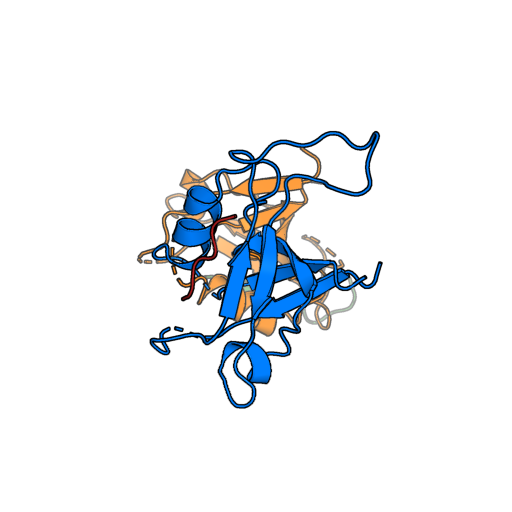027 9.61970 1.000 76.71261 1089 VAL B C 1
ATOM 1183 O O . VAL A 1 93 ? 29.28526 -20.82945 9.57292 1.000 85.18543 1089 VAL B O 1
ATOM 1196 N N . ARG A 1 94 ? 29.17678 -18.57693 9.63839 1.000 71.08805 1090 ARG B N 1
ATOM 1197 C CA . ARG A 1 94 ? 30.62234 -18.37460 9.66144 1.000 69.57770 1090 ARG B CA 1
ATOM 1198 C C . ARG A 1 94 ? 31.02966 -17.63602 10.92645 1.000 79.17339 1090 ARG B C 1
ATOM 1199 O O . ARG A 1 94 ? 30.87510 -16.41524 11.02136 1.000 95.56631 1090 ARG B O 1
ATOM 1220 N N . ARG A 1 95 ? 31.53472 -18.38175 11.89703 1.000 74.80938 1091 ARG B N 1
ATOM 1221 C CA . ARG A 1 95 ? 32.00684 -17.82161 13.15981 1.000 84.53264 1091 ARG B CA 1
ATOM 1222 C C . ARG A 1 95 ? 33.46761 -17.41902 12.99785 1.000 88.18994 1091 ARG B C 1
ATOM 1223 O O . ARG A 1 95 ? 34.36317 -18.26530 13.01036 1.000 91.58586 1091 ARG B O 1
ATOM 1244 N N . ASP A 1 96 ? 33.71108 -16.11847 12.85936 1.000 85.29838 1092 ASP B N 1
ATOM 1245 C CA . ASP A 1 96 ? 35.06733 -15.59552 12.72816 1.000 89.05282 1092 ASP B CA 1
ATOM 1246 C C . ASP A 1 96 ? 35.31299 -14.49862 13.76334 1.000 97.06867 1092 ASP B C 1
ATOM 1247 O O . ASP A 1 96 ? 36.45234 -14.20216 14.13249 1.000 68.46683 1092 ASP B O 1
ATOM 1257 N N . GLY B 1 4 ? 35.24536 -29.50346 -13.59901 1.000 72.20802 1000 GLY A N 1
ATOM 1258 C CA . GLY B 1 4 ? 34.44474 -29.53149 -12.38956 1.000 98.67331 1000 GLY A CA 1
ATOM 1259 C C . GLY B 1 4 ? 33.02805 -29.03683 -12.60847 1.000 103.61768 1000 GLY A C 1
ATOM 1260 O O . GLY B 1 4 ? 32.07818 -29.82074 -12.60419 1.000 106.09489 1000 GLY A O 1
ATOM 1263 N N . SER B 1 5 ? 32.88417 -27.72578 -12.79796 1.000 94.28168 1001 SER A N 1
ATOM 1264 C CA . SER B 1 5 ? 31.58817 -27.11868 -13.09408 1.000 81.61605 1001 SER A CA 1
ATOM 1265 C C . SER B 1 5 ? 30.56480 -27.45776 -12.01065 1.000 85.87493 1001 SER A C 1
ATOM 1266 O O . SER B 1 5 ? 29.44246 -27.88178 -12.29160 1.000 98.74281 1001 SER A O 1
ATOM 1274 N N . VAL B 1 6 ? 30.96426 -27.26607 -10.75391 1.000 74.64948 1002 VAL A N 1
ATOM 1275 C CA . VAL B 1 6 ? 30.04903 -27.47431 -9.63833 1.000 83.12446 1002 VAL A CA 1
ATOM 1276 C C . VAL B 1 6 ? 29.03883 -26.33565 -9.60326 1.000 84.53705 1002 VAL A C 1
ATOM 1277 O O . VAL B 1 6 ? 29.40226 -25.15706 -9.71262 1.000 88.69307 1002 VAL A O 1
ATOM 1290 N N . GLU B 1 7 ? 27.76136 -26.68340 -9.44854 1.000 84.79225 1003 GLU A N 1
ATOM 1291 C CA . GLU B 1 7 ? 26.67964 -25.71508 -9.53261 1.000 86.42949 1003 GLU A CA 1
ATOM 1292 C C . GLU B 1 7 ? 25.61420 -26.03729 -8.49487 1.000 80.25286 1003 GLU A C 1
ATOM 1293 O O . GLU B 1 7 ? 25.59529 -27.11980 -7.90191 1.000 84.02593 1003 GLU A O 1
ATOM 1305 N N . GLU B 1 8 ? 24.72039 -25.07349 -8.28178 1.000 74.90436 1004 GLU A N 1
ATOM 1306 C CA . GLU B 1 8 ? 23.57162 -25.22632 -7.40096 1.000 81.02190 1004 GLU A CA 1
ATOM 1307 C C . GLU B 1 8 ? 22.29640 -25.14410 -8.22952 1.000 79.90127 1004 GLU A C 1
ATOM 1308 O O . GLU B 1 8 ? 22.18044 -24.29674 -9.12188 1.000 71.46433 1004 GLU A O 1
ATOM 1320 N N . ILE B 1 9 ? 21.34325 -26.02513 -7.93255 1.000 77.43680 1005 ILE A N 1
ATOM 1321 C CA . ILE B 1 9 ? 20.04122 -26.04064 -8.58893 1.000 70.86447 1005 ILE A CA 1
ATOM 1322 C C . ILE B 1 9 ? 18.97137 -25.92570 -7.51290 1.000 63.91811 1005 ILE A C 1
ATOM 1323 O O . ILE B 1 9 ? 18.96382 -26.70408 -6.55214 1.000 61.24213 1005 ILE A O 1
ATOM 1339 N N . ARG B 1 10 ? 18.07592 -24.95716 -7.67350 1.000 62.02383 1006 ARG A N 1
ATOM 1340 C CA . ARG B 1 10 ? 17.02079 -24.67594 -6.70330 1.000 88.18210 1006 ARG A CA 1
ATOM 1341 C C . ARG B 1 10 ? 15.69209 -25.16141 -7.28102 1.000 80.74430 1006 ARG A C 1
ATOM 1342 O O . ARG B 1 10 ? 15.01320 -24.44115 -8.01415 1.000 100.85873 1006 ARG A O 1
ATOM 1363 N N . LEU B 1 11 ? 15.32503 -26.38393 -6.93996 1.000 81.40791 1007 LEU A N 1
ATOM 1364 C CA . LEU B 1 11 ? 14.04124 -26.92657 -7.36388 1.000 87.82774 1007 LEU A CA 1
ATOM 1365 C C . LEU B 1 11 ? 12.92727 -26.31595 -6.51429 1.000 91.78989 1007 LEU A C 1
ATOM 1366 O O . LEU B 1 11 ? 13.10045 -26.13128 -5.30702 1.000 100.02445 1007 LEU A O 1
ATOM 1382 N N . PRO B 1 12 ? 11.77865 -25.97034 -7.11615 1.000 96.73147 1008 PRO A N 1
ATOM 1383 C CA . PRO B 1 12 ? 10.69317 -25.40431 -6.30804 1.000 97.70856 1008 PRO A CA 1
ATOM 1384 C C . PRO B 1 12 ? 9.95731 -26.45218 -5.48133 1.000 79.67798 1008 PRO A C 1
ATOM 1385 O O . PRO B 1 12 ? 9.40099 -27.38396 -6.05950 1.000 95.65619 1008 PRO A O 1
ATOM 1396 N N . ALA B 1 14 ? 6.85325 -29.63272 -3.76575 1.000 112.34258 1010 ALA A N 1
ATOM 1397 C CA . ALA B 1 14 ? 5.67276 -28.77696 -3.72189 1.000 116.31189 1010 ALA A CA 1
ATOM 1398 C C . ALA B 1 14 ? 4.90157 -28.83402 -5.03838 1.000 115.94003 1010 ALA A C 1
ATOM 1399 O O . ALA B 1 14 ? 3.75777 -28.38584 -5.11370 1.000 97.08356 1010 ALA A O 1
ATOM 1405 N N . GLY B 1 15 ? 5.53524 -29.38674 -6.07176 1.000 124.88905 1011 GLY A N 1
ATOM 1406 C CA . GLY B 1 15 ? 4.91211 -29.49777 -7.37609 1.000 121.95680 1011 GLY A CA 1
ATOM 1407 C C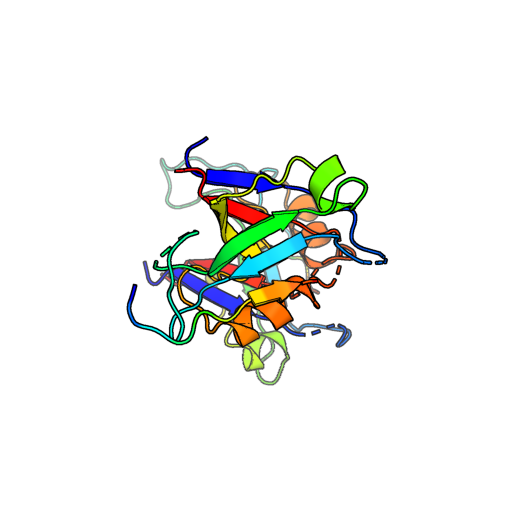 . GLY B 1 15 ? 4.63972 -30.93011 -7.78756 1.000 120.95473 1011 GLY A C 1
ATOM 1408 O O . GLY B 1 15 ? 4.55709 -31.23558 -8.98132 1.000 117.06990 1011 GLY A O 1
ATOM 1412 N N . GLY B 1 16 ? 4.49698 -31.81918 -6.80776 1.000 120.15828 1012 GLY A N 1
ATOM 1413 C CA . GLY B 1 16 ? 4.21726 -33.20958 -7.07980 1.000 120.33428 1012 GLY A CA 1
ATOM 1414 C C . GLY B 1 16 ? 5.42106 -33.92343 -7.65935 1.000 121.99649 1012 GLY A C 1
ATOM 1415 O O . GLY B 1 16 ? 6.50468 -33.92096 -7.06979 1.000 111.46849 1012 GLY A O 1
ATOM 1419 N N . PRO B 1 17 ? 5.26226 -34.55309 -8.82678 1.000 100.09816 1013 PRO A N 1
ATOM 1420 C CA . PRO B 1 17 ? 6.40840 -35.23501 -9.44336 1.000 94.00370 1013 PRO A CA 1
ATOM 1421 C C . PRO B 1 17 ? 7.44960 -34.23553 -9.92463 1.000 99.96404 1013 PRO A C 1
ATOM 1422 O O . PRO B 1 17 ? 7.12031 -33.14762 -10.40254 1.000 115.90594 1013 PRO A O 1
ATOM 1433 N N . LEU B 1 18 ? 8.72132 -34.62347 -9.80255 1.000 84.49468 1014 LEU A N 1
ATOM 1434 C CA . LEU B 1 18 ? 9.83311 -33.74122 -10.12188 1.000 82.53231 1014 LEU A CA 1
ATOM 1435 C C . LEU B 1 18 ? 10.52867 -34.07375 -11.43159 1.000 85.48273 1014 LEU A C 1
ATOM 1436 O O . LEU B 1 18 ? 11.22667 -33.21114 -11.97494 1.000 83.47990 1014 LEU A O 1
ATOM 1452 N N . GLY B 1 19 ? 10.34660 -35.28324 -11.95420 1.000 78.36214 1015 GLY A N 1
ATOM 1453 C CA . GLY B 1 19 ? 10.96613 -35.67447 -13.20335 1.000 62.16680 1015 GLY A CA 1
ATOM 1454 C C . GLY B 1 19 ? 12.47802 -35.78422 -13.15653 1.000 62.67504 1015 GLY A C 1
ATOM 1455 O O . GLY B 1 19 ? 13.17036 -35.23242 -14.01705 1.000 72.11866 1015 GLY A O 1
ATOM 1459 N N . LEU B 1 20 ? 13.00377 -36.49241 -12.15711 1.000 64.58800 1016 LEU A N 1
ATOM 1460 C CA . LEU B 1 20 ? 14.43357 -36.75786 -12.07333 1.000 66.19124 1016 LEU A CA 1
ATOM 1461 C C . LEU B 1 20 ? 14.62045 -38.14196 -11.46619 1.000 75.01409 1016 LEU A C 1
ATOM 1462 O O . LEU B 1 20 ? 13.74777 -38.65400 -10.75940 1.000 68.18464 1016 LEU A O 1
ATOM 1478 N N . SER B 1 21 ? 15.77414 -38.74231 -11.74855 1.000 76.74157 1017 SER A N 1
ATOM 1479 C CA . SER B 1 21 ? 16.11360 -40.07194 -11.26072 1.000 56.26977 1017 SER A CA 1
ATOM 1480 C C . SER B 1 21 ? 17.52913 -40.07575 -10.70620 1.000 76.21134 1017 SER A C 1
ATOM 1481 O O . SER B 1 21 ? 18.41390 -39.40735 -11.24747 1.000 95.52987 1017 SER A O 1
ATOM 1489 N N . ILE B 1 22 ? 17.74408 -40.83787 -9.63345 1.000 77.75636 1018 ILE A N 1
ATOM 1490 C CA . ILE B 1 22 ? 19.03555 -40.88930 -8.95952 1.000 89.59693 1018 ILE A CA 1
ATOM 1491 C C . ILE B 1 22 ? 19.52375 -42.33065 -8.91513 1.000 86.61168 1018 ILE A C 1
ATOM 1492 O O . ILE B 1 22 ? 18.73152 -43.27837 -8.92876 1.000 76.15633 1018 ILE A O 1
ATOM 1496 N N . VAL B 1 23 ? 20.84530 -42.48946 -8.86962 1.000 94.17024 1019 VAL A N 1
ATOM 1497 C CA . VAL B 1 23 ? 21.47353 -43.80527 -8.80760 1.000 77.42372 1019 VAL A CA 1
ATOM 1498 C C . VAL B 1 23 ? 22.78013 -43.69276 -8.03456 1.000 88.63790 1019 VAL A C 1
ATOM 1499 O O . VAL B 1 23 ? 23.56391 -42.76252 -8.24384 1.000 95.83806 1019 VAL A O 1
ATOM 1512 N N . GLY B 1 24 ? 23.00626 -44.64569 -7.13955 1.000 98.57919 1020 GLY A N 1
ATOM 1513 C CA . GLY B 1 24 ? 24.24087 -44.75874 -6.38950 1.000 85.84702 1020 GLY A CA 1
ATOM 1514 C C . GLY B 1 24 ? 24.01905 -44.58038 -4.89948 1.000 85.41164 1020 GLY A C 1
ATOM 1515 O O . GLY B 1 24 ? 22.90378 -44.37516 -4.42551 1.000 84.39975 1020 GLY A O 1
ATOM 1519 N N . GLY B 1 25 ? 25.11981 -44.64855 -4.16738 1.000 81.89990 1021 GLY A N 1
ATOM 1520 C CA . GLY B 1 25 ? 25.07725 -44.50028 -2.72554 1.000 105.08791 1021 GLY A CA 1
ATOM 1521 C C . GLY B 1 25 ? 26.17900 -45.30423 -2.06283 1.000 115.28122 1021 GLY A C 1
ATOM 1522 O O . GLY B 1 25 ? 26.94717 -46.00894 -2.71153 1.000 132.59338 1021 GLY A O 1
ATOM 1526 N N . SER B 1 26 ? 26.23706 -45.17327 -0.73294 1.000 119.14025 1022 SER A N 1
ATOM 1527 C CA . SER B 1 26 ? 27.21441 -45.92044 0.05414 1.000 124.20308 1022 SER A CA 1
ATOM 1528 C C . SER B 1 26 ? 26.89606 -47.41003 0.07548 1.000 140.55438 1022 SER A C 1
ATOM 1529 O O . SER B 1 26 ? 27.80658 -48.23565 0.21124 1.000 146.61802 1022 SER A O 1
ATOM 1537 N N . ASP B 1 27 ? 25.61751 -47.77289 -0.05592 1.000 141.94553 1023 ASP A N 1
ATOM 1538 C CA . ASP B 1 27 ? 25.25641 -49.18487 -0.09865 1.000 132.08937 1023 ASP A CA 1
ATOM 1539 C C . ASP B 1 27 ? 25.95998 -49.89432 -1.24709 1.000 137.82504 1023 ASP A C 1
ATOM 1540 O O . ASP B 1 27 ? 26.20224 -51.10518 -1.17423 1.000 151.24549 1023 ASP A O 1
ATOM 1549 N N . HIS B 1 28 ? 26.29656 -49.16310 -2.30647 1.000 129.27628 1024 HIS A N 1
ATOM 1550 C CA . HIS B 1 28 ? 27.01990 -49.69274 -3.46137 1.000 134.36273 1024 HIS A CA 1
ATOM 1551 C C . HIS B 1 28 ? 28.40693 -49.04912 -3.41643 1.000 146.52510 1024 HIS A C 1
ATOM 1552 O O . HIS B 1 28 ? 28.60080 -47.93246 -3.89486 1.000 135.95022 1024 HIS A O 1
ATOM 1566 N N . SER B 1 29 ? 29.35517 -49.74293 -2.79307 1.000 156.83287 1025 SER A N 1
ATOM 1567 C CA . SER B 1 29 ? 30.68752 -49.21085 -2.54274 1.000 159.46226 1025 SER A CA 1
ATOM 1568 C C . SER B 1 29 ? 31.69869 -49.75217 -3.54371 1.000 159.84623 1025 SER A C 1
ATOM 1569 O O . SER B 1 29 ? 31.86523 -50.97073 -3.66493 1.000 132.11994 1025 SER A O 1
ATOM 1573 N N . SER B 1 30 ? 32.37771 -48.84964 -4.24881 1.000 168.11544 1026 SER A N 1
ATOM 1574 C CA . SER B 1 30 ? 33.44486 -49.23608 -5.15564 1.000 168.64575 1026 SER A CA 1
ATOM 1575 C C . SER B 1 30 ? 34.68554 -48.41359 -4.83981 1.000 163.00124 1026 SER A C 1
ATOM 1576 O O . SER B 1 30 ? 34.61764 -47.36121 -4.19859 1.000 153.43212 1026 SER A O 1
ATOM 1579 N N . HIS B 1 31 ? 35.80850 -48.90637 -5.29466 1.000 166.69689 1027 HIS A N 1
ATOM 1580 C CA . HIS B 1 31 ? 37.10890 -48.30877 -5.06002 1.000 158.75013 1027 HIS A CA 1
ATOM 1581 C C . HIS B 1 31 ? 37.53638 -47.42102 -6.22287 1.000 162.32865 1027 HIS A C 1
ATOM 1582 O O . HIS B 1 31 ? 37.09686 -47.61662 -7.35999 1.000 163.18810 1027 HIS A O 1
ATOM 1589 N N . PRO B 1 32 ? 38.40023 -46.44379 -5.95256 1.000 156.46257 1028 PRO A N 1
ATOM 1590 C CA . PRO B 1 32 ? 38.95231 -45.60544 -7.02464 1.000 150.83922 1028 PRO A CA 1
ATOM 1591 C C . PRO B 1 32 ? 40.08471 -46.25790 -7.80335 1.000 149.80870 1028 PRO A C 1
ATOM 1592 O O . PRO B 1 32 ? 40.65685 -45.60400 -8.68431 1.000 150.92034 1028 PRO A O 1
ATOM 1596 N N . PHE B 1 33 ? 40.43200 -47.51433 -7.50329 1.000 164.75092 1029 PHE A N 1
ATOM 1597 C CA . PHE B 1 33 ? 41.21500 -48.30481 -8.44776 1.000 162.86809 1029 PHE A CA 1
ATOM 1598 C C . PHE B 1 33 ? 40.52799 -48.35704 -9.80394 1.000 165.42821 1029 PHE A C 1
ATOM 1599 O O . PHE B 1 33 ? 41.18549 -48.56060 -10.83127 1.000 161.84306 1029 PHE A O 1
ATOM 1607 N N . GLY B 1 34 ? 39.20133 -48.20156 -9.82400 1.000 162.83341 1030 GLY A N 1
ATOM 1608 C CA . GLY B 1 34 ? 38.44689 -47.95256 -11.02707 1.000 164.60999 1030 GLY A CA 1
ATOM 1609 C C . GLY B 1 34 ? 37.83498 -46.55904 -10.99001 1.000 160.96701 1030 GLY A C 1
ATOM 1610 O O . GLY B 1 34 ? 37.98052 -45.80772 -10.03183 1.000 164.31171 1030 GLY A O 1
ATOM 1611 N N . VAL B 1 35 ? 37.12428 -46.23545 -12.07168 1.000 153.33052 1031 VAL A N 1
ATOM 1612 C CA . VAL B 1 35 ? 36.56960 -44.89876 -12.25666 1.000 148.17452 1031 VAL A CA 1
ATOM 1613 C C . VAL B 1 35 ? 35.19587 -44.79979 -11.60287 1.000 162.48819 1031 VAL A C 1
ATOM 1614 O O . VAL B 1 35 ? 34.46218 -43.82874 -11.82094 1.000 157.62152 1031 VAL A O 1
ATOM 1626 N N . GLN B 1 36 ? 34.84235 -45.79085 -10.78879 1.000 154.25396 1032 GLN A N 1
ATOM 1627 C CA . GLN B 1 36 ? 33.55012 -45.82853 -10.11451 1.000 142.89784 1032 GLN A CA 1
ATOM 1628 C C . GLN B 1 36 ? 33.70593 -45.38602 -8.66468 1.000 143.05600 1032 GLN A C 1
ATOM 1629 O O . GLN B 1 36 ? 34.60192 -45.85907 -7.95741 1.000 143.27697 1032 GLN A O 1
ATOM 1643 N N . GLU B 1 37 ? 32.82692 -44.48312 -8.22878 1.000 136.41552 1033 GLU A N 1
ATOM 1644 C CA . GLU B 1 37 ? 32.81902 -43.94199 -6.87872 1.000 125.23600 1033 GLU A CA 1
ATOM 1645 C C . GLU B 1 37 ? 31.39680 -44.01099 -6.32655 1.000 121.77395 1033 GLU A C 1
ATOM 1646 O O . GLU B 1 37 ? 30.43656 -43.81760 -7.07850 1.000 127.95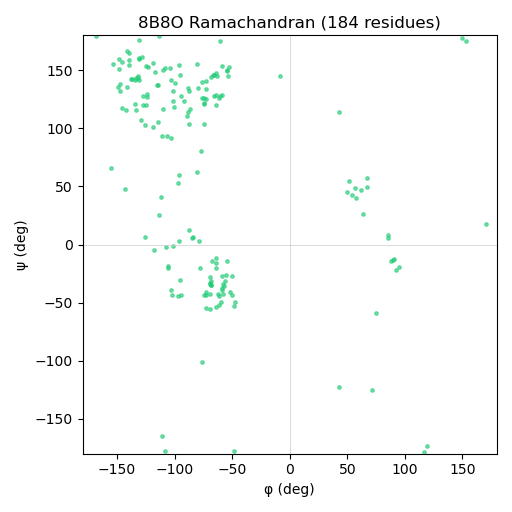737 1033 GLU A O 1
ATOM 1658 N N . PRO B 1 38 ? 31.22963 -44.28873 -5.02509 1.000 140.02669 1034 PRO A N 1
ATOM 1659 C CA . PRO B 1 38 ? 29.87297 -44.50942 -4.48644 1.000 121.99064 1034 PRO A CA 1
ATOM 1660 C C . PRO B 1 38 ? 29.11864 -43.21333 -4.20679 1.000 111.95499 1034 PRO A C 1
ATOM 1661 O O . PRO B 1 38 ? 28.75678 -42.90376 -3.06680 1.000 96.10993 1034 PRO A O 1
ATOM 1672 N N . GLY B 1 39 ? 28.87152 -42.43337 -5.26073 1.000 90.59153 1035 GLY A N 1
ATOM 1673 C CA . GLY B 1 39 ? 28.08325 -41.22849 -5.14940 1.000 96.31864 1035 GLY A CA 1
ATOM 1674 C C . GLY B 1 39 ? 26.71653 -41.38059 -5.79968 1.000 90.09507 1035 GLY A C 1
ATOM 1675 O O . GLY B 1 39 ? 26.35258 -42.43076 -6.31949 1.000 90.38179 1035 GLY A O 1
ATOM 1679 N N . VAL B 1 40 ? 25.96170 -40.28599 -5.77080 1.000 92.90494 1036 VAL A N 1
ATOM 1680 C CA . VAL B 1 40 ? 24.61096 -40.23801 -6.32189 1.000 92.61711 1036 VAL A CA 1
ATOM 1681 C C . VAL B 1 40 ? 24.60067 -39.38121 -7.57982 1.000 82.12360 1036 VAL A C 1
ATOM 1682 O O . VAL B 1 40 ? 24.88098 -38.17775 -7.52271 1.000 60.84735 1036 VAL A O 1
ATOM 1695 N N . PHE B 1 41 ? 24.28095 -40.00288 -8.71292 1.000 75.19453 1037 PHE A N 1
ATOM 1696 C CA . PHE B 1 41 ? 24.26222 -39.34943 -10.01340 1.000 69.41949 1037 PHE A CA 1
ATOM 1697 C C . PHE B 1 41 ? 22.84780 -39.37661 -10.58057 1.000 77.25344 1037 PHE A C 1
ATOM 1698 O O . PHE B 1 41 ? 22.07521 -40.30423 -10.32102 1.000 78.91065 1037 PHE A O 1
ATOM 1715 N N . ILE B 1 42 ? 22.51149 -38.34793 -11.35363 1.000 70.65296 1038 ILE A N 1
ATOM 1716 C CA . ILE B 1 42 ? 21.22249 -38.29671 -12.03743 1.000 79.62347 1038 ILE A CA 1
ATOM 1717 C C . ILE B 1 42 ? 21.26123 -39.22202 -13.24688 1.000 84.72998 1038 ILE A C 1
ATOM 1718 O O . ILE B 1 42 ? 22.13904 -39.09915 -14.10975 1.000 79.81932 1038 ILE A O 1
ATOM 1734 N N . SER B 1 43 ? 20.29503 -40.14158 -13.31797 1.000 82.28812 1039 SER A N 1
ATOM 1735 C CA . SER B 1 43 ? 20.22768 -41.11347 -14.40426 1.000 75.96971 1039 SER A CA 1
ATOM 1736 C C . SER B 1 43 ? 19.32355 -40.65740 -15.54411 1.000 59.46176 1039 SER A C 1
ATOM 1737 O O . SER B 1 43 ? 19.68275 -40.82457 -16.71305 1.000 60.78330 1039 SER A O 1
ATOM 1745 N N . LYS B 1 44 ? 18.15489 -40.09849 -15.23705 1.000 70.21988 1040 LYS A N 1
ATOM 1746 C CA . LYS B 1 44 ? 17.24036 -39.61672 -16.26255 1.000 74.60769 1040 LYS A CA 1
ATOM 1747 C C . LYS B 1 44 ? 16.63970 -38.29428 -15.80814 1.000 72.06019 1040 LYS A C 1
ATOM 1748 O O . LYS B 1 44 ? 16.56135 -38.00859 -14.60981 1.000 63.23784 1040 LYS A O 1
ATOM 1767 N N . VAL B 1 45 ? 16.22378 -37.48590 -16.78208 1.000 68.58825 1041 VAL A N 1
ATOM 1768 C CA . VAL B 1 45 ? 15.56955 -36.21057 -16.51424 1.000 71.29762 1041 VAL A CA 1
ATOM 1769 C C . VAL B 1 45 ? 14.52931 -35.95614 -17.59448 1.000 86.89723 1041 VAL A C 1
ATOM 1770 O O . VAL B 1 45 ? 14.87056 -35.83470 -18.77596 1.000 107.41192 1041 VAL A O 1
ATOM 1783 N N . LEU B 1 46 ? 13.26017 -35.88114 -17.21026 1.000 78.10643 1042 LEU A N 1
ATOM 1784 C CA . LEU B 1 46 ? 12.21966 -35.59077 -18.19118 1.000 80.60107 1042 LEU A CA 1
ATOM 1785 C C . LEU B 1 46 ? 12.57257 -34.31229 -18.94268 1.000 92.64982 1042 LEU A C 1
ATOM 1786 O O . LEU B 1 46 ? 13.13363 -33.38176 -18.34889 1.000 96.88203 1042 LEU A O 1
ATOM 1802 N N . PRO B 1 47 ? 12.25276 -34.20921 -20.23830 1.000 85.74181 1043 PRO A N 1
ATOM 1803 C CA . PRO B 1 47 ? 12.65049 -33.01166 -20.99495 1.000 101.92974 1043 PRO A CA 1
ATOM 1804 C C . PRO B 1 47 ? 11.89564 -31.76410 -20.56411 1.000 103.53381 1043 PRO A C 1
ATOM 1805 O O . PRO B 1 47 ? 12.50259 -30.74950 -20.20304 1.000 97.21612 1043 PRO A O 1
ATOM 1816 N N . ARG B 1 48 ? 10.57182 -31.83026 -20.60570 1.000 93.64914 1044 ARG A N 1
ATOM 1817 C CA . ARG B 1 48 ? 9.70281 -30.72446 -20.19655 1.000 99.66328 1044 ARG A CA 1
ATOM 1818 C C . ARG B 1 48 ? 9.24149 -30.92337 -18.76275 1.000 104.32795 1044 ARG A C 1
ATOM 1819 O O . ARG B 1 48 ? 8.04826 -30.92863 -18.44759 1.000 104.93190 1044 ARG A O 1
ATOM 1823 N N . GLY B 1 49 ? 10.21564 -31.13315 -17.87909 1.000 103.95203 1045 GLY A N 1
ATOM 1824 C CA . GLY B 1 49 ? 9.95333 -31.45460 -16.49285 1.000 96.82592 1045 GLY A CA 1
ATOM 1825 C C . GLY B 1 49 ? 10.49492 -30.43987 -15.50848 1.000 94.81703 1045 GLY A C 1
ATOM 1826 O O . GLY B 1 49 ? 11.43485 -29.70151 -15.81827 1.000 76.96293 1045 GLY A O 1
ATOM 1830 N N . LEU B 1 50 ? 9.90298 -30.39867 -14.31124 1.000 86.52692 1046 LEU A N 1
ATOM 1831 C CA . LEU B 1 50 ? 10.37677 -29.48623 -13.27518 1.000 74.45712 1046 LEU A CA 1
ATOM 1832 C C . LEU B 1 50 ? 11.88199 -29.59550 -13.07544 1.000 80.56452 1046 LEU A C 1
ATOM 1833 O O . LEU B 1 50 ? 12.57258 -28.57801 -12.95083 1.000 76.66338 1046 LEU A O 1
ATOM 1849 N N . ALA B 1 51 ? 12.41211 -30.82055 -13.03652 1.000 92.85220 1047 ALA A N 1
ATOM 1850 C CA . ALA B 1 51 ? 13.85206 -30.98711 -12.86683 1.000 84.15646 1047 ALA A CA 1
ATOM 1851 C C . ALA B 1 51 ? 14.61826 -30.36593 -14.02895 1.000 75.03447 1047 ALA A C 1
ATOM 1852 O O . ALA B 1 51 ? 15.64638 -29.70971 -13.82532 1.000 88.59095 1047 ALA A O 1
ATOM 1859 N N . ALA B 1 52 ? 14.13580 -30.56947 -15.25853 1.000 81.73549 1048 ALA A N 1
ATOM 1860 C CA . ALA B 1 52 ? 14.80526 -29.99708 -16.42230 1.000 89.62174 1048 ALA A CA 1
ATOM 1861 C C . ALA B 1 52 ? 14.59830 -28.49057 -16.49209 1.000 80.43841 1048 ALA A C 1
ATOM 1862 O O . ALA B 1 52 ? 15.54177 -27.73941 -16.76498 1.000 75.18902 1048 ALA A O 1
ATOM 1869 N N . ARG B 1 53 ? 13.36948 -28.03260 -16.23975 1.000 79.31157 1049 ARG A N 1
ATOM 1870 C CA . ARG B 1 53 ? 13.09459 -26.59973 -16.22562 1.000 76.47869 1049 ARG A CA 1
ATOM 1871 C C . ARG B 1 53 ? 13.99339 -25.88529 -15.22893 1.000 65.74270 1049 ARG A C 1
ATOM 1872 O O . ARG B 1 53 ? 14.34921 -24.71970 -15.43503 1.000 98.46840 1049 ARG A O 1
ATOM 1893 N N . SER B 1 54 ? 14.36449 -26.56171 -14.14722 1.000 69.24026 1050 SER A N 1
ATOM 1894 C CA . SER B 1 54 ? 15.24929 -26.00257 -13.13736 1.000 73.45358 1050 SER A CA 1
ATOM 1895 C C . SER B 1 54 ? 16.71951 -26.15291 -13.50856 1.000 68.79017 1050 SER A C 1
ATOM 1896 O O . SER B 1 54 ? 17.58888 -25.84081 -12.68774 1.000 72.43469 1050 SER A O 1
ATOM 1904 N N . GLY B 1 55 ? 17.00909 -26.63441 -14.71471 1.000 87.02276 1051 GLY A N 1
ATOM 1905 C CA . GLY B 1 55 ? 18.36485 -26.73408 -15.21071 1.000 81.42062 1051 GLY A CA 1
ATOM 1906 C C . GLY B 1 55 ? 19.10959 -27.98718 -14.81743 1.000 71.18562 1051 GLY A C 1
ATOM 1907 O O . GLY B 1 55 ? 20.30459 -28.09533 -15.11765 1.000 59.36919 1051 GLY A O 1
ATOM 1911 N N . LEU B 1 56 ? 18.44873 -28.94050 -14.16680 1.000 81.65346 1052 LEU A N 1
ATOM 1912 C CA . LEU B 1 56 ? 19.11362 -30.17105 -13.75694 1.000 70.64728 1052 LEU A CA 1
ATOM 1913 C C . LEU B 1 56 ? 19.34029 -31.06447 -14.97004 1.000 76.82354 1052 LEU A C 1
ATOM 1914 O O . LEU B 1 56 ? 18.38554 -31.44726 -15.65483 1.000 82.04268 1052 LEU A O 1
ATOM 1930 N N . ARG B 1 57 ? 20.60028 -31.39450 -15.23682 1.000 79.61701 1053 ARG A N 1
ATOM 1931 C CA . ARG B 1 57 ? 20.98233 -32.16326 -16.41153 1.000 83.88279 1053 ARG A CA 1
ATOM 1932 C C . ARG B 1 57 ? 21.39518 -33.57544 -16.01638 1.000 81.85806 1053 ARG A C 1
ATOM 1933 O O . ARG B 1 57 ? 21.89068 -33.81300 -14.91054 1.000 83.90730 1053 ARG A O 1
ATOM 1954 N N . VAL B 1 58 ? 21.19968 -34.51121 -16.94960 1.000 70.14251 1054 VAL A N 1
ATOM 1955 C CA . VAL B 1 58 ? 21.61006 -35.88867 -16.71886 1.000 64.61609 1054 VAL A CA 1
ATOM 1956 C C . VAL B 1 58 ? 23.12632 -35.95842 -16.56249 1.000 57.56633 1054 VAL A C 1
ATOM 1957 O O . VAL B 1 58 ? 23.87891 -35.19440 -17.18095 1.000 63.45188 1054 VAL A O 1
ATOM 1970 N N . GLY B 1 59 ? 23.57801 -36.89688 -15.73055 1.000 68.58433 1055 GLY A N 1
ATOM 1971 C CA . GLY B 1 59 ? 24.98257 -37.05116 -15.42724 1.000 70.04007 1055 GLY A CA 1
ATOM 1972 C C . GLY B 1 59 ? 25.47418 -36.26669 -14.23031 1.000 72.11371 1055 GLY A C 1
ATOM 1973 O O . GLY B 1 59 ? 26.59057 -36.52015 -13.76025 1.000 79.92432 1055 GLY A O 1
ATOM 1977 N N . ASP B 1 60 ? 24.68311 -35.33124 -13.71559 1.000 51.82761 1056 ASP A N 1
ATOM 1978 C CA . ASP B 1 60 ? 25.09720 -34.57666 -12.54147 1.000 71.86234 1056 ASP A CA 1
ATOM 1979 C C . ASP B 1 60 ? 25.23175 -35.50258 -11.33912 1.000 61.99684 1056 ASP A C 1
ATOM 1980 O O . ASP B 1 60 ? 24.32175 -36.27882 -11.03667 1.000 76.68082 1056 ASP A O 1
ATOM 1989 N N . ARG B 1 61 ? 26.38150 -35.43864 -10.66480 1.000 74.36181 1057 ARG A N 1
ATOM 1990 C CA . ARG B 1 61 ? 26.59140 -36.18987 -9.43052 1.000 75.79046 1057 ARG A CA 1
ATOM 1991 C C . ARG B 1 61 ? 26.11300 -35.30451 -8.28245 1.000 69.57393 1057 ARG A C 1
ATOM 1992 O O . ARG B 1 61 ? 26.75016 -34.29634 -7.96072 1.000 64.22686 1057 ARG A O 1
ATOM 2013 N N . ILE B 1 62 ? 25.00069 -35.68777 -7.65386 1.000 74.51354 1058 ILE A N 1
ATOM 2014 C CA . ILE B 1 62 ? 24.48919 -34.92493 -6.52304 1.000 68.56455 1058 ILE A CA 1
ATOM 2015 C C . ILE B 1 62 ? 25.52833 -34.90046 -5.41348 1.000 70.60874 1058 ILE A C 1
ATOM 2016 O O . ILE B 1 62 ? 26.05376 -35.94382 -5.00698 1.000 78.50775 1058 ILE A O 1
ATOM 2032 N N . LEU B 1 63 ? 25.84531 -33.69781 -4.93121 1.000 72.26340 1059 LEU A N 1
ATOM 2033 C CA . LEU B 1 63 ? 26.77041 -33.51184 -3.81869 1.000 76.03494 1059 LEU A CA 1
ATOM 2034 C C . LEU B 1 63 ? 26.05809 -33.19788 -2.50882 1.000 69.15377 1059 LEU A C 1
ATOM 2035 O O . LEU B 1 63 ? 26.47637 -33.68139 -1.45516 1.000 66.48179 1059 LEU A O 1
ATOM 2051 N N . ALA B 1 64 ? 24.99547 -32.39570 -2.54425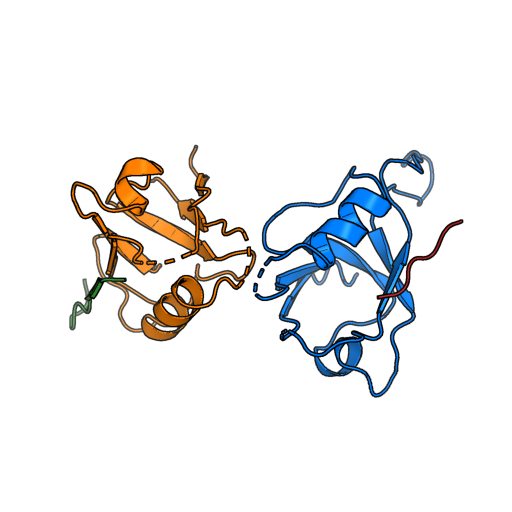 1.000 67.69381 1060 ALA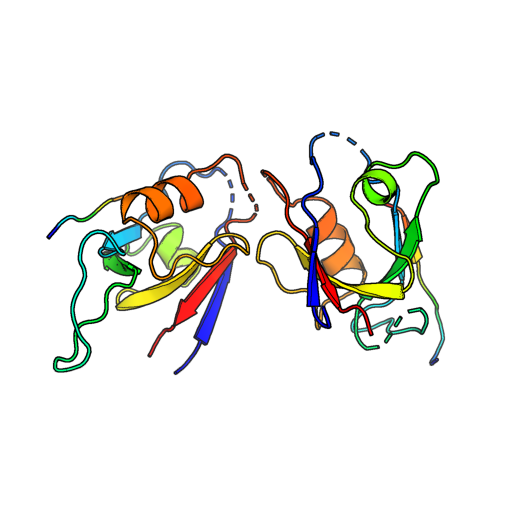 A N 1
ATOM 2052 C CA . ALA B 1 64 ? 24.29686 -32.01483 -1.32734 1.000 64.53265 1060 ALA A CA 1
ATOM 2053 C C . ALA B 1 64 ? 22.82090 -31.82018 -1.63664 1.000 74.31655 1060 ALA A C 1
ATOM 2054 O O . ALA B 1 64 ? 22.44539 -31.45324 -2.75457 1.000 65.01065 1060 ALA A O 1
ATOM 2061 N N . VAL B 1 65 ? 21.99017 -32.07306 -0.62688 1.000 71.66360 1061 VAL A N 1
ATOM 2062 C CA . VAL B 1 65 ? 20.53960 -31.97384 -0.73462 1.000 60.78223 1061 VAL A CA 1
ATOM 2063 C C . VAL B 1 65 ? 20.04511 -31.10936 0.41386 1.000 64.84428 1061 VAL A C 1
ATOM 2064 O O . VAL B 1 65 ? 20.04563 -31.54515 1.57169 1.000 59.90150 1061 VAL A O 1
ATOM 2077 N N . ASN B 1 66 ? 19.62740 -29.88842 0.09442 1.000 81.66147 1062 ASN A N 1
ATOM 2078 C CA . ASN B 1 66 ? 19.08776 -28.94729 1.07046 1.000 68.99154 1062 ASN A CA 1
ATOM 2079 C C . ASN B 1 66 ? 20.09589 -28.67320 2.18337 1.000 62.53671 1062 ASN A C 1
ATOM 2080 O O . ASN B 1 66 ? 19.74095 -28.57046 3.35976 1.000 54.76634 1062 ASN A O 1
ATOM 2091 N N . GLY B 1 67 ? 21.36880 -28.55581 1.80463 1.000 55.69913 1063 GLY A N 1
ATOM 2092 C CA . GLY B 1 67 ? 22.42934 -28.22564 2.72489 1.000 51.32358 1063 GLY A CA 1
ATOM 2093 C C . GLY B 1 67 ? 23.12797 -29.41573 3.34037 1.000 65.72479 1063 GLY A C 1
ATOM 2094 O O . GLY B 1 67 ? 24.26487 -29.27794 3.80727 1.000 72.77310 1063 GLY A O 1
ATOM 2098 N N . GLN B 1 68 ? 22.47606 -30.57368 3.36093 1.000 81.64276 1064 GLN A N 1
ATOM 2099 C CA . GLN B 1 68 ? 23.02589 -31.78916 3.94821 1.000 72.07525 1064 GLN A CA 1
ATOM 2100 C C . GLN B 1 68 ? 23.76456 -32.59284 2.88516 1.000 72.26207 1064 GLN A C 1
ATOM 2101 O O . GLN B 1 68 ? 23.18614 -32.94416 1.85111 1.000 80.19110 1064 GLN A O 1
ATOM 2115 N N . ASP B 1 69 ? 25.03926 -32.87495 3.13851 1.000 82.32599 1065 ASP A N 1
ATOM 2116 C CA . ASP B 1 69 ? 25.85467 -33.62089 2.19030 1.000 76.05031 1065 ASP A CA 1
ATOM 2117 C C . ASP B 1 69 ? 25.33879 -35.05100 2.08788 1.000 83.00179 1065 ASP A C 1
ATOM 2118 O O . ASP B 1 69 ? 24.87122 -35.63506 3.06960 1.000 89.53975 1065 ASP A O 1
ATOM 2127 N N . VAL B 1 70 ? 25.42930 -35.62479 0.88538 1.000 89.98513 1066 VAL A N 1
ATOM 2128 C CA . VAL B 1 70 ? 24.87461 -36.94682 0.63376 1.000 91.04433 1066 VAL A CA 1
ATOM 2129 C C . VAL B 1 70 ? 25.92141 -37.96713 0.22937 1.000 93.45030 1066 VAL A C 1
ATOM 2130 O O . VAL B 1 70 ? 25.58766 -39.14293 0.07180 1.000 98.70870 1066 VAL A O 1
ATOM 2143 N N . ARG B 1 71 ? 27.17544 -37.56298 0.05036 1.000 99.64884 1067 ARG A N 1
ATOM 2144 C CA . ARG B 1 71 ? 28.18585 -38.54528 -0.31126 1.000 118.12314 1067 ARG A CA 1
ATOM 2145 C C . ARG B 1 71 ? 28.33643 -39.55713 0.81575 1.000 103.84694 1067 ARG A C 1
ATOM 2146 O O . ARG B 1 71 ? 28.22659 -39.22581 1.99978 1.000 94.26670 1067 ARG A O 1
ATOM 2167 N N . ASP B 1 72 ? 28.60310 -40.80049 0.43636 1.000 118.02161 1068 ASP A N 1
ATOM 2168 C CA . ASP B 1 72 ? 28.68914 -41.89959 1.38867 1.000 125.16513 1068 ASP A CA 1
ATOM 2169 C C . ASP B 1 72 ? 27.44472 -41.93269 2.26752 1.000 135.03103 1068 ASP A C 1
ATOM 2170 O O . ASP B 1 72 ? 27.50721 -41.91848 3.49868 1.000 128.98055 1068 ASP A O 1
ATOM 2179 N N . ALA B 1 73 ? 26.29869 -41.98790 1.60394 1.000 121.21223 1069 ALA A N 1
ATOM 2180 C CA . ALA B 1 73 ? 24.99971 -42.09530 2.24542 1.000 94.21397 1069 ALA A CA 1
ATOM 2181 C C . ALA B 1 73 ? 24.21785 -43.10581 1.42467 1.000 100.72282 1069 ALA A C 1
ATOM 2182 O O . ALA B 1 73 ? 24.33894 -43.13370 0.19603 1.000 97.04417 1069 ALA A O 1
ATOM 2189 N N . THR B 1 74 ? 23.42471 -43.93403 2.09596 1.000 131.70698 1070 THR A N 1
ATOM 2190 C CA . THR B 1 74 ? 22.68430 -44.96473 1.38433 1.000 124.60340 1070 THR A CA 1
ATOM 2191 C C . THR B 1 74 ? 21.86146 -44.33301 0.26977 1.000 106.49272 1070 THR A C 1
ATOM 2192 O O . THR B 1 74 ? 21.43007 -43.17967 0.36418 1.000 103.58214 1070 THR A O 1
ATOM 2203 N N . HIS B 1 75 ? 21.66865 -45.09325 -0.80862 1.000 94.47619 1071 HIS A N 1
ATOM 2204 C CA . HIS B 1 75 ? 20.82921 -44.62154 -1.90343 1.000 86.33457 1071 HIS A CA 1
ATOM 2205 C C . HIS B 1 75 ? 19.51692 -44.07557 -1.36085 1.000 75.18488 1071 HIS A C 1
ATOM 2206 O O . HIS B 1 75 ? 19.09942 -42.96323 -1.69945 1.000 70.75662 1071 HIS A O 1
ATOM 2220 N N . GLN B 1 76 ? 18.85616 -44.85091 -0.50196 1.000 96.97806 1072 GLN A N 1
ATOM 2221 C CA . GLN B 1 76 ? 17.58956 -44.40511 0.05862 1.000 103.28781 1072 GLN A CA 1
ATOM 2222 C C . GLN B 1 76 ? 17.77257 -43.21948 0.99856 1.000 102.01407 1072 GLN A C 1
ATOM 2223 O O . GLN B 1 76 ? 16.89998 -42.34655 1.06606 1.000 90.47378 1072 GLN A O 1
ATOM 2237 N N . GLU B 1 77 ? 18.88337 -43.17064 1.73658 1.000 100.20759 1073 GLU A N 1
ATOM 2238 C CA . GLU B 1 77 ? 19.13734 -42.01317 2.58746 1.000 81.57558 1073 GLU A CA 1
ATOM 2239 C C . GLU B 1 77 ? 19.14437 -40.73339 1.76303 1.000 84.90842 1073 GLU A C 1
ATOM 2240 O O . GLU B 1 77 ? 18.70029 -39.67949 2.23293 1.000 93.25416 1073 GLU A O 1
ATOM 2252 N N . ALA B 1 78 ? 19.65097 -40.80904 0.52891 1.000 77.22505 1074 ALA A N 1
ATOM 2253 C CA . ALA B 1 78 ? 19.60683 -39.65837 -0.36711 1.000 73.51685 1074 ALA A CA 1
ATOM 2254 C C . ALA B 1 78 ? 18.20455 -39.42880 -0.92120 1.000 69.01564 1074 ALA A C 1
ATOM 2255 O O . ALA B 1 78 ? 17.74060 -38.28543 -0.99312 1.000 79.51756 1074 ALA A O 1
ATOM 2262 N N . VAL B 1 79 ? 17.51695 -40.49945 -1.32787 1.000 78.33592 1075 VAL A N 1
ATOM 2263 C CA . VAL B 1 79 ? 16.17908 -40.35484 -1.89758 1.000 72.71730 1075 VAL A CA 1
ATOM 2264 C C . VAL B 1 79 ? 15.22425 -39.73225 -0.88848 1.000 78.28063 1075 VAL A C 1
ATOM 2265 O O . VAL B 1 79 ? 14.43945 -38.83786 -1.22548 1.000 82.31534 1075 VAL A O 1
ATOM 2278 N N . SER B 1 80 ? 15.26618 -40.19888 0.36206 1.000 90.44062 1076 SER A N 1
ATOM 2279 C CA . SER B 1 80 ? 14.38519 -39.63854 1.38138 1.000 93.97420 1076 SER A CA 1
ATOM 2280 C C . SER B 1 80 ? 14.77469 -38.20660 1.72006 1.000 100.07563 1076 SER A C 1
ATOM 2281 O O . SER B 1 80 ? 13.90871 -37.39467 2.06534 1.000 101.89971 1076 SER A O 1
ATOM 2289 N N . ALA B 1 81 ? 16.06606 -37.88065 1.63060 1.000 95.62532 1077 ALA A N 1
ATOM 2290 C CA . ALA B 1 81 ? 16.50044 -36.50753 1.86116 1.000 90.75689 1077 ALA A CA 1
ATOM 2291 C C . ALA B 1 81 ? 15.83207 -35.55674 0.87544 1.000 99.56553 1077 ALA A C 1
ATOM 2292 O O . ALA B 1 81 ? 15.27226 -34.52763 1.27011 1.000 114.58391 1077 ALA A O 1
ATOM 2299 N N . LEU B 1 82 ? 15.87921 -35.88433 -0.41824 1.000 78.52668 1078 LEU A N 1
ATOM 2300 C CA . LEU B 1 82 ? 15.20894 -35.04687 -1.40311 1.000 80.63153 1078 LEU A CA 1
ATOM 2301 C C . LEU B 1 82 ? 13.69880 -35.02557 -1.19941 1.000 85.22220 1078 LEU A C 1
ATOM 2302 O O . LEU B 1 82 ? 13.03090 -34.10826 -1.68839 1.000 96.56184 1078 LEU A O 1
ATOM 2318 N N . LEU B 1 83 ? 13.14776 -36.01576 -0.49659 1.000 87.56106 1079 LEU A N 1
ATOM 2319 C CA . LEU B 1 83 ? 11.71182 -36.12613 -0.27979 1.000 88.95451 1079 LEU A CA 1
ATOM 2320 C C . LEU B 1 83 ? 11.28347 -35.80253 1.14601 1.000 110.21436 1079 LEU A C 1
ATOM 2321 O O . LEU B 1 83 ? 10.08249 -35.83105 1.43559 1.000 113.47314 1079 LEU A O 1
ATOM 2337 N N . ARG B 1 84 ? 12.22054 -35.50141 2.04420 1.000 115.08685 1080 ARG A N 1
ATOM 2338 C CA . ARG B 1 84 ? 11.87946 -35.18338 3.42772 1.000 118.22392 1080 ARG A CA 1
ATOM 2339 C C . ARG B 1 84 ? 10.98179 -33.95106 3.46732 1.000 130.92942 1080 ARG A C 1
ATOM 2340 O O . ARG B 1 84 ? 10.73994 -33.32681 2.42584 1.000 140.55870 1080 ARG A O 1
ATOM 2361 N N . PRO B 1 85 ? 10.47700 -33.55946 4.64165 1.000 126.68703 1081 PRO A N 1
ATOM 2362 C CA . PRO B 1 85 ? 9.61399 -32.36754 4.70702 1.000 126.51252 1081 PRO A CA 1
ATOM 2363 C C . PRO B 1 85 ? 10.32221 -31.08113 4.32530 1.000 127.47646 1081 PRO A C 1
ATOM 2364 O O . PRO B 1 85 ? 9.64708 -30.05939 4.14386 1.000 115.17791 1081 PRO A O 1
ATOM 2375 N N . CYS B 1 86 ? 11.64750 -31.09489 4.21411 1.000 143.62392 1082 CYS A N 1
ATOM 2376 C CA . CYS B 1 86 ? 12.41441 -29.91558 3.82719 1.000 133.09663 1082 CYS A CA 1
ATOM 2377 C C . CYS B 1 86 ? 11.83001 -29.24614 2.58595 1.000 125.92576 1082 CYS A C 1
ATOM 2378 O O . CYS B 1 86 ? 12.01372 -29.72212 1.46557 1.000 118.93778 1082 CYS A O 1
ATOM 2386 N N . GLU B 1 88 ? 12.57252 -25.65055 -0.39165 1.000 101.15092 1084 GLU A N 1
ATOM 2387 C CA . GLU B 1 88 ? 13.81884 -25.15065 -0.95126 1.000 101.69516 1084 GLU A CA 1
ATOM 2388 C C . GLU B 1 88 ? 14.34471 -26.07638 -2.03859 1.000 94.44783 1084 GLU A C 1
ATOM 2389 O O . GLU B 1 88 ? 14.52820 -25.67235 -3.18560 1.000 100.24174 1084 GLU A O 1
ATOM 2401 N N . LEU B 1 89 ? 14.58490 -27.32725 -1.65790 1.000 90.17558 1085 LEU A N 1
ATOM 2402 C CA . LEU B 1 89 ? 15.17648 -28.32004 -2.54695 1.000 97.59726 1085 LEU A CA 1
ATOM 2403 C C . LEU B 1 89 ? 16.43090 -27.76150 -3.21394 1.000 84.14103 1085 LEU A C 1
ATOM 2404 O O . LEU B 1 89 ? 16.63702 -27.88701 -4.42218 1.000 92.28054 1085 LEU A O 1
ATOM 2420 N N . SER B 1 90 ? 17.27158 -27.11700 -2.41067 1.000 83.02802 1086 SER A N 1
ATOM 2421 C CA . SER B 1 90 ? 18.55804 -26.66049 -2.91457 1.000 77.95455 1086 SER A CA 1
ATOM 2422 C C . SER B 1 90 ? 19.47503 -27.86850 -3.06115 1.000 79.04418 1086 SER A C 1
ATOM 2423 O O . SER B 1 90 ? 19.67272 -28.62954 -2.10835 1.000 66.47916 1086 SER A O 1
ATOM 2431 N N . LEU B 1 91 ? 20.04133 -28.04061 -4.25273 1.000 78.17938 1087 LEU A N 1
ATOM 2432 C CA . LEU B 1 91 ? 20.86094 -29.20343 -4.56467 1.000 78.34157 1087 LEU A CA 1
ATOM 2433 C C . LEU B 1 91 ? 22.19429 -28.73547 -5.12328 1.000 89.86058 1087 LEU A C 1
ATOM 2434 O O . LEU B 1 91 ? 22.23083 -28.04484 -6.14749 1.000 76.37347 1087 LEU A O 1
ATOM 2450 N N . LEU B 1 92 ? 23.28300 -29.10301 -4.45812 1.000 81.93367 1088 LEU A N 1
ATOM 2451 C CA . LEU B 1 92 ? 24.61147 -28.86388 -4.99798 1.000 75.24182 1088 LEU A CA 1
ATOM 2452 C C . LEU B 1 92 ? 24.98058 -30.04957 -5.87946 1.000 78.40547 1088 LEU A C 1
ATOM 2453 O O . LEU B 1 92 ? 24.81352 -31.20677 -5.47772 1.000 57.14588 1088 LEU A O 1
ATOM 2469 N N . VAL B 1 93 ? 25.47868 -29.76140 -7.07853 1.000 77.24949 1089 VAL A N 1
ATOM 2470 C CA . VAL B 1 93 ? 25.77708 -30.80083 -8.04815 1.000 70.34595 1089 VAL A CA 1
ATOM 2471 C C . VAL B 1 93 ? 27.18158 -30.58971 -8.59507 1.000 73.01801 1089 VAL A C 1
ATOM 2472 O O . VAL B 1 93 ? 27.75795 -29.50328 -8.51567 1.000 73.63586 1089 VAL A O 1
ATOM 2485 N N . ARG B 1 94 ? 27.71980 -31.66300 -9.15421 1.000 78.26767 1090 ARG A N 1
ATOM 2486 C CA . ARG B 1 94 ? 29.00623 -31.68356 -9.83402 1.000 71.31921 1090 ARG A CA 1
ATOM 2487 C C . ARG B 1 94 ? 28.66549 -31.99103 -11.28744 1.000 78.98674 1090 ARG A C 1
ATOM 2488 O O . ARG B 1 94 ? 28.33202 -33.13327 -11.61807 1.000 75.27355 1090 ARG A O 1
ATOM 2509 N N . ARG B 1 95 ? 28.74101 -30.98278 -12.15659 1.000 85.60288 1091 ARG A N 1
ATOM 2510 C CA . ARG B 1 95 ? 28.34190 -31.20765 -13.54288 1.000 90.05288 1091 ARG A CA 1
ATOM 2511 C C . ARG B 1 95 ? 29.38028 -32.05367 -14.26566 1.000 95.91669 1091 ARG A C 1
ATOM 2512 O O . ARG B 1 95 ? 29.05356 -33.09750 -14.84218 1.000 110.80231 1091 ARG A O 1
ATOM 2533 N N . ASP B 1 96 ? 30.63619 -31.62546 -14.23916 1.000 98.13414 1092 ASP A N 1
ATOM 2534 C CA . ASP B 1 96 ? 31.71906 -32.39519 -14.83891 1.000 106.30158 1092 ASP A CA 1
ATOM 2535 C C . ASP B 1 96 ? 33.05855 -31.71041 -14.59098 1.000 112.83399 1092 ASP A C 1
ATOM 2536 O O . ASP B 1 96 ? 33.28014 -30.57640 -15.01834 1.000 117.59944 1092 ASP A O 1
ATOM 2546 N N . THR C 2 1 ? 31.11006 1.31392 8.02663 1.000 129.30237 145 THR C N 1
ATOM 2547 C CA . THR C 2 1 ? 31.19749 0.69118 6.71222 1.000 142.42519 145 THR C CA 1
ATOM 2548 C C . THR C 2 1 ? 30.12389 1.25453 5.78974 1.000 141.48500 145 THR C C 1
ATOM 2549 O O . THR C 2 1 ? 28.93146 1.18878 6.09551 1.000 148.48764 145 THR C O 1
ATOM 2553 N N . SER C 2 2 ? 30.56853 1.81619 4.66306 1.000 135.54326 146 SER C N 1
ATOM 2554 C CA . SER C 2 2 ? 29.67891 2.44621 3.69343 1.000 130.56276 146 SER C CA 1
ATOM 2555 C C . SER C 2 2 ? 28.63359 3.28644 4.42084 1.000 140.16723 146 SER C C 1
ATOM 2556 O O . SER C 2 2 ? 28.98755 4.18950 5.18545 1.000 152.82047 146 SER C O 1
ATOM 2564 N N . ARG C 2 3 ? 27.35546 2.99982 4.20453 1.000 137.78620 147 ARG C N 1
ATOM 2565 C CA . ARG C 2 3 ? 26.27005 3.68914 4.90147 1.000 127.57897 147 ARG C CA 1
ATOM 2566 C C . ARG C 2 3 ? 24.99140 2.90687 4.62803 1.000 120.74459 147 ARG C C 1
ATOM 2567 O O . ARG C 2 3 ? 25.00096 1.89392 3.92026 1.000 118.59246 147 ARG C O 1
ATOM 2588 N N . GLN C 2 4 ? 23.88783 3.38331 5.20235 1.000 105.16480 148 GLN C N 1
ATOM 2589 C CA . GLN C 2 4 ? 22.59108 2.74838 5.00567 1.000 97.58107 148 GLN C CA 1
ATOM 2590 C C . GLN C 2 4 ? 22.56868 1.37135 5.65599 1.000 84.43467 148 GLN C C 1
ATOM 2591 O O . GLN C 2 4 ? 22.30735 0.36760 4.98692 1.000 99.31194 148 GLN C O 1
ATOM 2605 N N . ALA C 2 5 ? 22.83741 1.31749 6.95876 1.000 81.10400 149 ALA C N 1
ATOM 2606 C CA . ALA C 2 5 ? 22.87105 0.06148 7.70423 1.000 82.31553 149 ALA C CA 1
ATOM 2607 C C . ALA C 2 5 ? 21.44816 -0.43409 7.92402 1.000 72.97821 149 ALA C C 1
ATOM 2608 O O . ALA C 2 5 ? 20.72504 0.07348 8.78341 1.000 83.12648 149 ALA C O 1
ATOM 2615 N N . THR C 2 6 ? 21.04158 -1.43831 7.15268 1.000 66.08732 150 THR C N 1
ATOM 2616 C CA . THR C 2 6 ? 19.70003 -1.99630 7.24116 1.000 82.55659 150 THR C CA 1
ATOM 2617 C C . THR C 2 6 ? 19.72518 -3.28105 8.05750 1.000 71.21754 150 THR C C 1
ATOM 2618 O O . THR C 2 6 ? 20.63991 -4.09864 7.92144 1.000 65.13346 150 THR C O 1
ATOM 2629 N N . GLU C 2 7 ? 18.71367 -3.45327 8.90307 1.000 81.76219 151 GLU C N 1
ATOM 2630 C CA . GLU C 2 7 ? 18.59165 -4.62335 9.75882 1.000 73.61798 151 GLU C CA 1
ATOM 2631 C C . GLU C 2 7 ? 17.16566 -5.14441 9.69397 1.000 70.54012 151 GLU C C 1
ATOM 2632 O O . GLU C 2 7 ? 16.21012 -4.36508 9.65172 1.000 77.15891 151 GLU C O 1
ATOM 2644 N N . SER C 2 8 ? 17.02872 -6.46782 9.69513 1.000 78.30709 152 SER C N 1
ATOM 2645 C CA . SER C 2 8 ? 15.73453 -7.12327 9.55647 1.000 75.94804 152 SER C CA 1
ATOM 2646 C C . SER C 2 8 ? 15.62128 -8.23265 10.59121 1.000 66.66907 152 SER C C 1
ATOM 2647 O O . SER C 2 8 ? 16.44063 -9.15746 10.60686 1.000 61.85042 152 SER C O 1
ATOM 2655 N N . THR C 2 9 ? 14.60587 -8.13983 11.44695 1.000 91.65013 153 THR C N 1
ATOM 2656 C CA . THR C 2 9 ? 14.36576 -9.13261 12.48465 1.000 90.28924 153 THR C CA 1
ATOM 2657 C C . THR C 2 9 ? 13.36900 -10.16679 11.97560 1.000 76.53800 153 THR C C 1
ATOM 2658 O O . THR C 2 9 ? 12.28436 -9.81339 11.50173 1.000 78.22038 153 THR C O 1
ATOM 2669 N N . VAL C 2 10 ? 13.73805 -11.43881 12.07835 1.000 82.74861 154 VAL C N 1
ATOM 2670 C CA . VAL C 2 10 ? 12.89604 -12.52318 11.58650 1.000 81.13624 154 VAL C CA 1
ATOM 2671 C C . VAL C 2 10 ? 12.41994 -13.38380 12.75174 1.000 65.39242 154 VAL C C 1
ATOM 2672 O O . VAL C 2 10 ? 11.35001 -13.98890 12.68773 1.000 60.10705 154 VAL C O 1
ATOM 2686 N N . ALA D 2 5 ? 22.30638 -52.28678 -9.20205 1.000 77.47647 149 ALA D N 1
ATOM 2687 C CA . ALA D 2 5 ? 21.89416 -51.30318 -10.19406 1.000 74.33489 149 ALA D CA 1
ATOM 2688 C C . ALA D 2 5 ? 20.45083 -50.87888 -9.94896 1.000 75.12214 149 ALA D C 1
ATOM 2689 O O . ALA D 2 5 ? 19.54180 -51.27461 -10.68037 1.000 74.22413 149 ALA D O 1
ATOM 2695 N N . THR D 2 6 ? 20.25453 -50.06830 -8.91321 1.000 79.99955 150 THR D N 1
ATOM 2696 C CA . THR D 2 6 ? 18.94478 -49.54832 -8.55076 1.000 81.68676 150 THR D CA 1
ATOM 2697 C C . THR D 2 6 ? 18.81711 -48.09499 -8.99282 1.000 77.11521 150 THR D C 1
ATOM 2698 O O . THR D 2 6 ? 19.77504 -47.32071 -8.90507 1.000 71.61728 150 THR D O 1
ATOM 2709 N N . GLU D 2 7 ? 17.62573 -47.73126 -9.46767 1.000 89.10550 151 GLU D N 1
ATOM 2710 C CA . GLU D 2 7 ? 17.33815 -46.38082 -9.93778 1.000 80.28029 151 GLU D CA 1
ATOM 2711 C C . GLU D 2 7 ? 16.01236 -45.92410 -9.35086 1.000 73.39411 151 GLU D C 1
ATOM 2712 O O . GLU D 2 7 ? 14.96207 -46.49726 -9.65901 1.000 79.65698 151 GLU D O 1
ATOM 2724 N N . SER D 2 8 ? 16.06175 -44.89232 -8.51828 1.000 68.86445 152 SER D N 1
ATOM 2725 C CA . SER D 2 8 ? 14.87174 -44.31085 -7.91742 1.000 83.58526 152 SER D CA 1
ATOM 2726 C C . SER D 2 8 ? 14.39300 -43.11986 -8.73943 1.000 70.24236 152 SER D C 1
ATOM 2727 O O . SER D 2 8 ? 15.19081 -42.38179 -9.32280 1.000 63.27655 152 SER D O 1
ATOM 2735 N N . THR D 2 9 ? 13.07375 -42.94395 -8.77888 1.000 72.47912 153 THR D N 1
ATOM 2736 C CA . THR D 2 9 ? 12.43801 -41.88952 -9.55562 1.000 62.68321 153 THR D CA 1
ATOM 2737 C C . THR D 2 9 ? 11.50698 -41.09674 -8.65179 1.000 72.72039 153 THR D C 1
ATOM 2738 O O . THR D 2 9 ? 10.65940 -41.67632 -7.96479 1.000 77.70322 153 THR D O 1
ATOM 2749 N N . VAL D 2 10 ? 11.66655 -39.77674 -8.65829 1.000 85.34149 154 VAL D N 1
ATOM 2750 C CA . VAL D 2 10 ? 10.83963 -38.89203 -7.84865 1.000 86.74650 154 VAL D CA 1
ATOM 2751 C C . VAL D 2 10 ? 10.28451 -37.75929 -8.70557 1.000 75.72511 154 VAL D C 1
ATOM 2752 O O . VAL D 2 10 ? 9.52319 -36.92226 -8.22269 1.000 72.16300 154 VAL D O 1
#

Nearest PDB structures (foldseek):
  8b8o-assembly2_A  TM=1.011E+00  e=4.323E-18  Homo sapiens
  4wyu-assembly2_B  TM=8.670E-01  e=5.787E-12  Homo sapiens
  8b87-assembly1_B  TM=7.550E-01  e=2.813E-07  Homo sapiens
  1x5q-assembly1_A  TM=7.786E-01  e=1.126E-06  Homo sapiens
  7qto-assembly1_A  TM=7.258E-01  e=5.799E-07  Homo sapiens

Organism: Homo sapiens (NCBI:txid9606)

Radius of gyration: 18.24 Å; Cα contacts (8 Å, |Δi|>4): 494; chains: 4; bounding box: 37×55×46 Å

Solvent-accessible surface area: 10333 Å² total; per-residue (Å²): 75,86,60,66,104,7,185,2,81,118,125,146,21,7,0,1,3,12,0,0,65,88,46,35,10,111,102,111,1,0,18,0,25,114,34,81,106,195,14,39,0,38,208,32,31,8,127,93,23,5,12,0,1,14,0,4,21,37,69,2,96,122,10,39,14,113,105,0,29,53,6,2,66,54,6,48,93,7,13,0,56,0,64,43,151,68,59,82,74,66,6,124,1,90,133,47,55,114,19,7,2,5,8,50,12,0,39,76,75,79,51,107,117,186,40,157,131,80,24,1,2,56,4,33,121,26,98,124,79,6,32,0,16,191,32,22,0,123,87,42,3,4,0,30,16,2,4,48,86,102,5,118,109,16,45,10,99,96,1,13,36,11,12,95,107,107,14,21,20,2,0,70,0,83,44,131,104,112,184,105,55,39,72,27,91,46,148,72,74,28,97,32